Protein 3DQP (pdb70)

Solvent-accessible surface area: 11076 Å² total

B-factor: mean 15.52, std 9.54, range [4.7, 62.1]

CATH classification: 3.40.50.720

Foldseek 3Di:
DEEEDQCLPPLNVLLCVLCLPDPDQYEYEDCDQVSHDDGPRYDYDHDDLQDALCVLPRVADEAYEYPHDDVPPCLVSTLASSLLRCVNCVVNVYAHYEYEAAQCLQPVVPCDDDVSVVCVSSSVRRNNSVCCVLPVDPHQYAYEHEAAEDQDDAPQAAAKDPSDHDAAYSNNVSNLVVLVCLSLRGSHYMYHGDHHGSNVNSVVCVVDRDDDD

Nearest PDB structures (foldseek):
  3dqp-assembly1_A-2  TM=1.005E+00  e=1.284E-42  Lactococcus lactis subsp. lactis
  5guy-assembly2_B  TM=8.235E-01  e=1.460E-09  Escherichia coli CFT073
  5ffq-assembly1_B  TM=8.172E-01  e=9.639E-09  Escherichia coli O157:H7
  5guy-assembly1_A  TM=7.680E-01  e=1.230E-08  Escherichia coli CFT073
  8r2j-assembly2_B  TM=5.745E-01  e=1.812E-06  Streptomyces swartbergensis

Secondary structure (DSSP, 8-state):
-EEEESTTSHHHHHHHHHHTTSSPPEEEEESSGGGSPP-TTEEEEE--TTS-S---TTT---EEEE----TTSSIIIIIIIIHHH--HHHHTT--EEEEE--TTTT-GGG--SHHHHHTHHHHHHHHHHHHHHHHS---EEEEE---SEE-SPP-SEE--SSS----EEHHHHHHHHHHH--GGGTTEEE--B-SEEHHHHHHTTTTT-----

Sequence (213 aa):
KIFIVGSTGRVGKSLLKSLSTTDYQIYAGARKVEQVPQYNNVKAVHFDVDWTPEEAKQLHGDAIINVSGSGGKSLLKVDLYGAVKLQAAEKAEVKRFILLSTIFSLQPEKWIGAGFDALKDYYIAKHFADLYLTKETNLDYTIIQPGALTEEEATGLIDINDEVSASNTIGDVADTIKELVTDHSIGKVISHNGKTAIKEALESLLEHHHHHH

Structure (mmCIF, N/CA/C/O backbone):
data_3DQP
#
_entry.id   3DQP
#
_cell.length_a   50.567
_cell.length_b   34.790
_cell.length_c   66.379
_cell.angle_alpha   90.00
_cell.angle_beta   102.91
_cell.angle_gamma   90.00
#
_symmetry.space_group_name_H-M   'P 1 2 1'
#
loop_
_entity.id
_entity.type
_entity.pdbx_description
1 polymer 'Oxidoreductase ylbE'
2 water water
#
loop_
_atom_site.group_PDB
_atom_site.id
_atom_site.type_symbol
_atom_site.label_atom_id
_atom_site.label_alt_id
_atom_site.label_comp_id
_atom_site.label_asym_id
_atom_site.label_entity_id
_atom_site.label_seq_id
_atom_site.pdbx_PDB_ins_code
_atom_site.Cartn_x
_atom_site.Cartn_y
_atom_site.Cartn_z
_atom_site.occupancy
_atom_site.B_iso_or_equiv
_atom_site.auth_seq_id
_atom_site.auth_comp_id
_atom_site.auth_asym_id
_atom_site.auth_atom_id
_atom_site.pdbx_PDB_model_num
ATOM 9 N N . LYS A 1 2 ? 38.669 37.325 3.163 1.00 10.46 2 LYS A N 1
ATOM 10 C CA . LYS A 1 2 ? 39.550 36.184 3.430 1.00 9.04 2 LYS A CA 1
ATOM 11 C C . LYS A 1 2 ? 39.389 35.774 4.886 1.00 7.66 2 LYS A C 1
ATOM 12 O O . LYS A 1 2 ? 39.620 36.575 5.791 1.00 9.56 2 LYS A O 1
ATOM 18 N N . ILE A 1 3 ? 38.977 34.529 5.103 1.00 9.04 3 ILE A N 1
ATOM 19 C CA . ILE A 1 3 ? 38.679 34.038 6.448 1.00 7.87 3 ILE A CA 1
ATOM 20 C C . ILE A 1 3 ? 39.528 32.816 6.768 1.00 7.22 3 ILE A C 1
ATOM 21 O O . ILE A 1 3 ? 39.547 31.852 5.999 1.00 9.21 3 ILE A O 1
ATOM 26 N N . PHE A 1 4 ? 40.223 32.865 7.903 1.00 8.35 4 PHE A N 1
ATOM 27 C CA . PHE A 1 4 ? 41.029 31.744 8.362 1.00 6.20 4 PHE A CA 1
ATOM 28 C C . PHE A 1 4 ? 40.269 30.960 9.415 1.00 7.22 4 PHE A C 1
ATOM 29 O O . PHE A 1 4 ? 39.748 31.542 10.366 1.00 9.14 4 PHE A O 1
ATOM 37 N N . ILE A 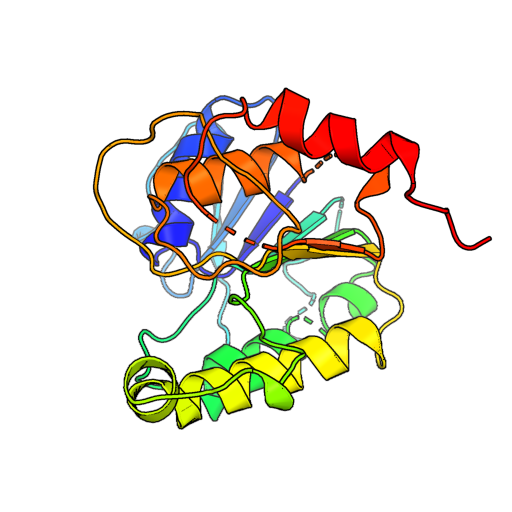1 5 ? 40.228 29.637 9.242 1.00 7.93 5 ILE A N 1
ATOM 38 C CA . ILE A 1 5 ? 39.498 28.745 10.133 1.00 8.77 5 ILE A CA 1
ATOM 39 C C . ILE A 1 5 ? 40.478 27.896 10.931 1.00 9.13 5 ILE A C 1
ATOM 40 O O . ILE A 1 5 ? 41.352 27.239 10.364 1.00 8.85 5 ILE A O 1
ATOM 45 N N . VAL A 1 6 ? 40.333 27.919 12.251 1.00 8.59 6 VAL A N 1
ATOM 46 C CA . VAL A 1 6 ? 41.067 27.004 13.112 1.00 8.76 6 VAL A CA 1
ATOM 47 C C . VAL A 1 6 ? 40.076 25.994 13.691 1.00 7.70 6 VAL A C 1
ATOM 48 O O . VAL A 1 6 ? 39.016 26.371 14.184 1.00 8.63 6 VAL A O 1
ATOM 52 N N . GLY A 1 7 ? 40.423 24.714 13.607 1.00 7.37 7 GLY A N 1
ATOM 53 C CA . GLY A 1 7 ? 39.505 23.646 13.981 1.00 8.48 7 GLY A CA 1
ATOM 54 C C . GLY A 1 7 ? 38.810 23.042 12.777 1.00 10.25 7 GLY A C 1
ATOM 55 O O . GLY A 1 7 ? 37.834 22.313 12.927 1.00 9.20 7 GLY A O 1
ATOM 56 N N . SER A 1 8 ? 39.348 23.329 11.589 1.00 8.45 8 SER A N 1
ATOM 57 C CA . SER A 1 8 ? 38.799 22.903 10.296 1.00 10.12 8 SER A CA 1
ATOM 58 C C . SER A 1 8 ? 38.392 21.442 10.177 1.00 10.54 8 SER A C 1
ATOM 59 O O . SER A 1 8 ? 37.413 21.128 9.497 1.00 11.59 8 SER A O 1
ATOM 62 N N . THR A 1 9 ? 39.156 20.546 10.797 1.00 10.80 9 THR A N 1
ATOM 63 C CA . THR A 1 9 ? 38.925 19.118 10.604 1.00 13.95 9 THR A CA 1
ATOM 64 C C . THR A 1 9 ? 38.094 18.480 11.713 1.00 11.27 9 THR A C 1
ATOM 65 O O . THR A 1 9 ? 37.795 17.285 11.656 1.00 14.87 9 THR A O 1
ATOM 69 N N . GLY A 1 10 ? 37.708 19.281 12.705 1.00 10.29 10 GLY A N 1
ATOM 70 C CA . GLY A 1 10 ? 36.765 18.829 13.729 1.00 11.05 10 GLY A CA 1
ATOM 71 C C . GLY A 1 10 ? 35.340 18.871 13.204 1.00 9.92 10 GLY A C 1
ATOM 72 O O . GLY A 1 10 ? 35.088 19.390 12.116 1.00 11.68 10 GLY A O 1
ATOM 73 N N . ARG A 1 11 ? 34.399 18.353 13.989 1.00 11.23 11 ARG A N 1
ATOM 74 C CA . ARG A 1 11 ? 33.008 18.228 13.532 1.00 11.35 11 ARG A CA 1
ATOM 75 C C . ARG A 1 11 ? 32.356 19.567 13.199 1.00 13.01 11 ARG A C 1
ATOM 76 O O . ARG A 1 11 ? 31.731 19.711 12.153 1.00 12.28 11 ARG A O 1
ATOM 84 N N . VAL A 1 12 ? 32.500 20.553 14.081 1.00 10.21 12 VAL A N 1
ATOM 85 C CA . VAL A 1 12 ? 31.951 21.875 13.816 1.00 9.22 12 VAL A CA 1
ATOM 86 C C . VAL A 1 12 ? 32.709 22.527 12.661 1.00 8.28 12 VAL A C 1
ATOM 87 O O . VAL A 1 12 ? 32.097 23.119 11.778 1.00 8.81 12 VAL A O 1
ATOM 91 N N . GLY A 1 13 ? 34.032 22.385 12.654 1.00 9.17 13 GLY A N 1
ATOM 92 C CA . GLY A 1 13 ? 34.853 22.908 11.563 1.00 7.97 13 GLY A CA 1
ATOM 93 C C . GLY A 1 13 ? 34.420 22.422 10.194 1.00 8.53 13 GLY A C 1
ATOM 94 O O . G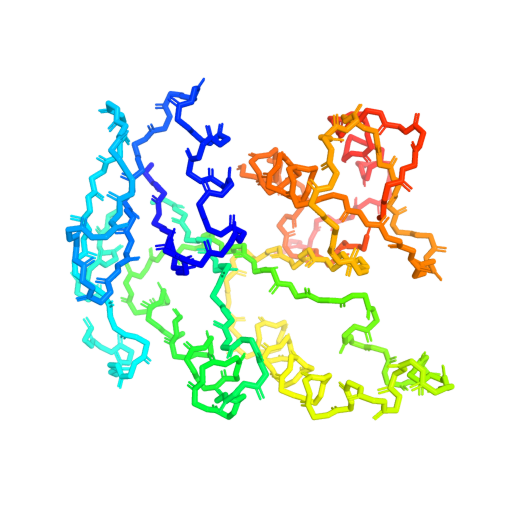LY A 1 13 ? 34.291 23.219 9.265 1.00 8.36 13 GLY A O 1
ATOM 95 N N . LYS A 1 14 ? 34.176 21.119 10.070 1.00 8.46 14 LYS A N 1
ATOM 96 C CA . LYS A 1 14 ? 33.723 20.568 8.794 1.00 8.96 14 LYS A CA 1
ATOM 97 C C . LYS A 1 14 ? 32.353 21.114 8.372 1.00 7.74 14 LYS A C 1
ATOM 98 O O . LYS A 1 14 ? 32.119 21.344 7.185 1.00 9.47 14 LYS A O 1
ATOM 104 N N . SER A 1 15 ? 31.456 21.313 9.338 1.00 8.46 15 SER A N 1
ATOM 105 C CA . SER A 1 15 ? 30.154 21.913 9.061 1.00 8.06 15 SER A CA 1
ATOM 106 C C . SER A 1 15 ? 30.311 23.365 8.633 1.00 7.06 15 SER A C 1
ATOM 107 O O . SER A 1 15 ? 29.620 23.826 7.726 1.00 8.10 15 SER A O 1
ATOM 110 N N . LEU A 1 16 ? 31.233 24.072 9.286 1.00 8.56 16 LEU A N 1
ATOM 111 C CA . LEU A 1 16 ? 31.484 25.466 8.960 1.00 7.44 16 LEU A CA 1
ATOM 112 C C . LEU A 1 16 ? 32.076 25.604 7.561 1.00 6.83 16 LEU A C 1
ATOM 113 O O . LEU A 1 16 ? 31.707 26.514 6.823 1.00 7.22 16 LEU A O 1
ATOM 118 N N . LEU A 1 17 ? 32.966 24.689 7.183 1.00 8.42 17 LEU A N 1
ATOM 119 C CA . LEU A 1 17 ? 33.515 24.706 5.826 1.00 8.52 17 LEU A CA 1
ATOM 120 C C . LEU A 1 17 ? 32.415 24.473 4.802 1.00 6.72 17 LEU A C 1
ATOM 121 O O . LEU A 1 17 ? 32.347 25.178 3.794 1.00 8.60 17 LEU A O 1
ATOM 126 N N . LYS A 1 18 ? 31.541 23.503 5.074 1.00 7.23 18 LYS A N 1
ATOM 127 C CA . LYS A 1 18 ? 30.378 23.281 4.219 1.00 7.93 18 LYS A CA 1
ATOM 128 C C . LYS A 1 18 ? 29.536 24.561 4.119 1.00 6.95 18 LYS A C 1
ATOM 129 O O . LYS A 1 18 ? 29.176 24.992 3.022 1.00 9.11 18 LYS A O 1
ATOM 135 N N . SER A 1 19 ? 29.245 25.180 5.263 1.00 7.00 19 SER A N 1
ATOM 136 C CA . SER A 1 19 ? 28.443 26.399 5.285 1.00 9.44 19 SER A CA 1
ATOM 137 C C . SER A 1 19 ? 29.079 27.531 4.475 1.00 7.20 19 SER A C 1
ATOM 138 O O . SER A 1 19 ? 28.400 28.225 3.705 1.00 8.43 19 SER A O 1
ATOM 141 N N . LEU A 1 20 ? 30.389 27.692 4.631 1.00 6.76 20 LEU A N 1
ATOM 142 C CA . LEU A 1 20 ? 31.103 28.784 3.974 1.00 7.43 20 LEU A CA 1
ATOM 143 C C . LEU A 1 20 ? 31.400 28.511 2.502 1.00 7.12 20 LEU A C 1
ATOM 144 O O . LEU A 1 20 ? 31.741 29.429 1.758 1.00 8.64 20 LEU A O 1
ATOM 149 N N . SER A 1 21 ? 31.262 27.253 2.084 1.00 6.67 21 SER A N 1
ATOM 150 C CA . SER A 1 21 ? 31.611 26.848 0.716 1.00 8.90 21 SER A CA 1
ATOM 151 C C . SER A 1 21 ? 30.731 27.518 -0.344 1.00 8.37 21 SER A C 1
ATOM 152 O O . SER A 1 21 ? 31.120 27.606 -1.508 1.00 9.28 21 SER A O 1
ATOM 155 N N . THR A 1 22 ? 29.560 27.996 0.074 1.00 7.80 22 THR A N 1
ATOM 156 C CA . THR A 1 22 ? 28.588 28.584 -0.845 1.00 7.71 22 THR A CA 1
ATOM 157 C C . THR A 1 22 ? 28.524 30.111 -0.721 1.00 9.07 22 THR A C 1
ATOM 158 O O . THR A 1 22 ? 27.539 30.740 -1.111 1.00 11.58 22 THR A O 1
ATOM 162 N N . THR A 1 23 ? 29.580 30.694 -0.163 1.00 10.00 23 THR A N 1
ATOM 163 C CA . THR A 1 23 ? 29.718 32.139 -0.043 1.00 10.50 23 THR A CA 1
ATOM 164 C C . THR A 1 23 ? 30.755 3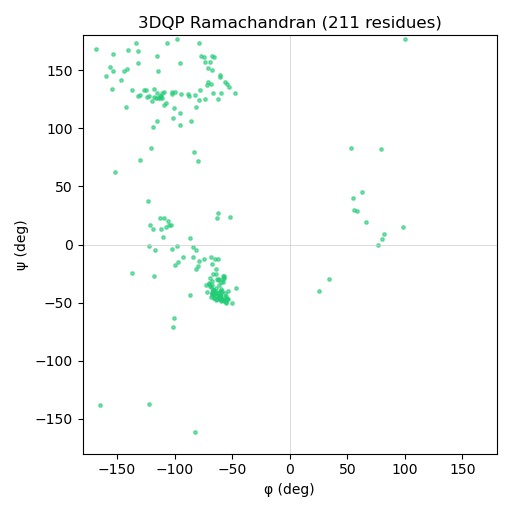2.659 -1.037 1.00 9.41 23 THR A C 1
ATOM 165 O O . THR A 1 23 ? 31.451 31.878 -1.693 1.00 11.89 23 THR A O 1
ATOM 169 N N . ASP A 1 24 ? 30.860 33.984 -1.118 1.00 9.30 24 ASP A N 1
ATOM 170 C CA . ASP A 1 24 ? 31.869 34.638 -1.949 1.00 11.64 24 ASP A CA 1
ATOM 171 C C . ASP A 1 24 ? 33.200 34.828 -1.226 1.00 10.78 24 ASP A C 1
ATOM 172 O O . ASP A 1 24 ? 34.113 35.439 -1.774 1.00 12.41 24 ASP A O 1
ATOM 177 N N . TYR A 1 25 ? 33.317 34.293 -0.015 1.00 7.84 25 TYR A N 1
ATOM 178 C CA . TYR A 1 25 ? 34.575 34.385 0.728 1.00 7.82 25 TYR A CA 1
ATOM 179 C C . TYR A 1 25 ? 35.645 33.469 0.178 1.00 7.72 25 TYR A C 1
ATOM 180 O O . TYR A 1 25 ? 35.352 32.468 -0.470 1.00 9.83 25 TYR A O 1
ATOM 189 N N . GLN A 1 26 ? 36.889 33.830 0.469 1.00 8.39 26 GLN A N 1
ATOM 190 C CA . GLN A 1 26 ? 38.024 32.956 0.244 1.00 9.92 26 GLN A CA 1
ATOM 191 C C . GLN A 1 26 ? 38.364 32.356 1.601 1.00 8.22 26 GLN A C 1
ATOM 192 O O . GLN A 1 26 ? 38.701 33.082 2.540 1.00 9.15 26 GLN A O 1
ATOM 198 N N . ILE A 1 27 ? 38.257 31.035 1.705 1.00 8.04 27 ILE A N 1
ATOM 199 C CA . ILE A 1 27 ? 38.439 30.346 2.983 1.00 8.97 27 ILE A CA 1
ATOM 200 C C . ILE A 1 27 ? 39.811 29.702 3.052 1.00 9.63 27 ILE A C 1
ATOM 201 O O . ILE A 1 27 ? 40.238 29.020 2.117 1.00 10.08 27 ILE A O 1
ATOM 206 N N . TYR A 1 28 ? 40.494 29.939 4.168 1.00 8.49 28 TYR A N 1
ATOM 207 C CA . TYR A 1 28 ? 41.794 29.352 4.433 1.00 7.58 28 TYR A CA 1
ATOM 208 C C . TYR A 1 28 ? 41.616 28.449 5.638 1.00 7.66 28 TYR A C 1
ATOM 209 O O . TYR A 1 28 ? 41.425 28.927 6.754 1.00 8.46 28 TYR A O 1
ATOM 218 N N . ALA A 1 29 ? 41.613 27.140 5.387 1.00 8.76 29 ALA A N 1
ATOM 219 C CA . ALA A 1 29 ? 41.286 26.139 6.400 1.00 8.13 29 ALA A CA 1
ATOM 220 C C . ALA A 1 29 ? 42.553 25.606 7.050 1.00 9.52 29 ALA A C 1
ATOM 221 O O . ALA A 1 29 ? 43.275 24.796 6.456 1.00 10.09 29 ALA A O 1
ATOM 223 N N . GLY A 1 30 ? 42.830 26.073 8.264 1.00 7.92 30 GLY A N 1
ATOM 224 C CA . GLY A 1 30 ? 44.002 25.609 9.007 1.00 6.99 30 GLY A CA 1
ATOM 225 C C . GLY A 1 30 ? 43.830 24.182 9.499 1.00 10.59 30 GLY A C 1
ATOM 226 O O . GLY A 1 30 ? 42.771 23.818 9.999 1.00 9.35 30 GLY A O 1
ATOM 227 N N . ALA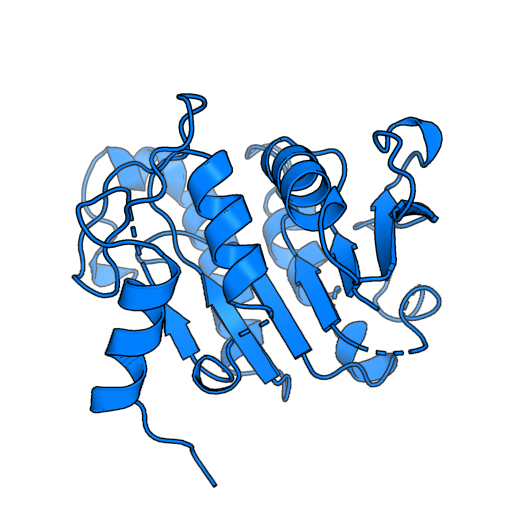 A 1 31 ? 44.876 23.374 9.367 1.00 8.23 31 ALA A N 1
ATOM 228 C CA . ALA A 1 31 ? 44.821 21.978 9.790 1.00 10.63 31 ALA A CA 1
ATOM 229 C C . ALA A 1 31 ? 46.219 21.444 9.998 1.00 9.76 31 ALA A C 1
ATOM 230 O O . ALA A 1 31 ? 47.145 21.818 9.278 1.00 9.90 31 ALA A O 1
ATOM 232 N N . ARG A 1 32 ? 46.363 20.568 10.989 1.00 10.45 32 ARG A N 1
ATOM 233 C CA . ARG A 1 32 ? 47.631 19.902 11.231 1.00 11.35 32 ARG A CA 1
ATOM 234 C C . ARG A 1 32 ? 48.004 19.042 10.023 1.00 15.59 32 ARG A C 1
ATOM 235 O O . ARG A 1 32 ? 49.158 19.030 9.599 1.00 13.43 32 ARG A O 1
ATOM 243 N N . LYS A 1 33 ? 47.009 18.354 9.465 1.00 12.55 33 LYS A N 1
ATOM 244 C CA . LYS A 1 33 ? 47.190 17.531 8.272 1.00 14.03 33 LYS A CA 1
ATOM 245 C C . LYS A 1 33 ? 46.306 18.074 7.161 1.00 10.65 33 LYS A C 1
ATOM 246 O O . LYS A 1 33 ? 45.096 17.827 7.151 1.00 12.80 33 LYS A O 1
ATOM 252 N N . VAL A 1 34 ? 46.909 18.815 6.233 1.00 11.52 34 VAL A N 1
ATOM 253 C CA . VAL A 1 34 ? 46.148 19.531 5.196 1.00 11.45 34 VAL A CA 1
ATOM 254 C C . VAL A 1 34 ? 45.272 18.618 4.338 1.00 13.13 34 VAL A C 1
ATOM 255 O O . VAL A 1 34 ? 44.216 19.040 3.856 1.00 12.36 34 VAL A O 1
ATOM 259 N N . GLU A 1 35 ? 45.705 17.370 4.161 1.00 14.48 35 GLU A N 1
ATOM 260 C CA . GLU A 1 35 ? 44.974 16.401 3.339 1.00 14.83 35 GLU A CA 1
ATOM 261 C C . GLU A 1 35 ? 43.630 15.998 3.962 1.00 14.94 35 GLU A C 1
ATOM 262 O O . GLU A 1 35 ? 42.758 15.467 3.276 1.00 15.71 35 GLU A O 1
ATOM 268 N N . GLN A 1 36 ? 43.469 16.278 5.253 1.00 12.05 36 GLN A N 1
ATOM 269 C CA . GLN A 1 36 ? 42.238 15.958 5.982 1.00 13.90 36 GLN A CA 1
ATOM 270 C C . GLN A 1 36 ? 41.151 17.020 5.816 1.00 14.24 36 GLN A C 1
ATOM 271 O O . GLN A 1 36 ? 40.004 16.804 6.216 1.00 15.32 36 GLN A O 1
ATOM 277 N N . VAL A 1 37 ? 41.515 18.165 5.241 1.00 11.64 37 VAL A N 1
ATOM 278 C CA . VAL A 1 37 ? 40.551 19.239 5.003 1.00 12.05 37 VAL A CA 1
ATOM 279 C C . VAL A 1 37 ? 39.637 18.852 3.838 1.00 12.49 37 VAL A C 1
ATOM 280 O O . VAL A 1 37 ? 40.122 18.532 2.747 1.00 13.56 37 VAL A O 1
ATOM 284 N N . PRO A 1 38 ? 38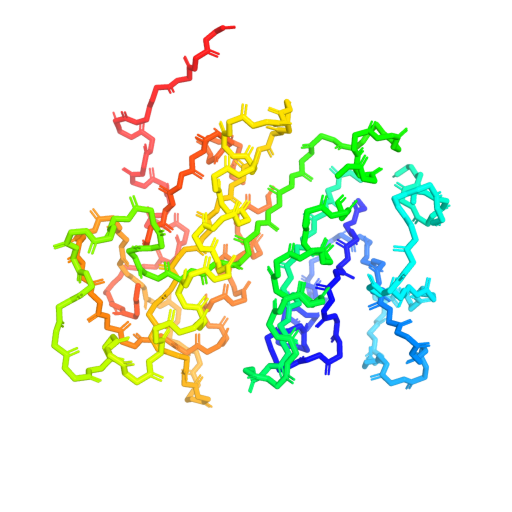.306 18.870 4.063 1.00 11.58 38 PRO A N 1
ATOM 285 C CA . PRO A 1 38 ? 37.392 18.555 2.967 1.00 14.75 38 PRO A CA 1
ATOM 286 C C . PRO A 1 38 ? 37.562 19.543 1.820 1.00 11.42 38 PRO A C 1
ATOM 287 O O . PRO A 1 38 ? 37.868 20.719 2.040 1.00 12.43 38 PRO A O 1
ATOM 291 N N . GLN A 1 39 ? 37.385 19.050 0.604 1.00 11.88 39 GLN A N 1
ATOM 292 C CA . GLN A 1 39 ? 37.666 19.844 -0.576 1.00 12.13 39 GLN A CA 1
ATOM 293 C C . GLN A 1 39 ? 36.452 20.647 -1.003 1.00 9.44 39 GLN A C 1
ATOM 294 O O . GLN A 1 39 ? 35.353 20.104 -1.126 1.00 12.91 39 GLN A O 1
ATOM 300 N N . TYR A 1 40 ? 36.672 21.944 -1.206 1.00 9.93 40 TYR A N 1
ATOM 301 C CA . TYR A 1 40 ? 35.667 22.860 -1.748 1.00 9.42 40 TYR A CA 1
ATOM 302 C C . TYR A 1 40 ? 36.354 23.866 -2.646 1.00 11.31 40 TYR A C 1
ATOM 303 O O . TYR A 1 40 ? 37.508 24.227 -2.418 1.00 11.13 40 TYR A O 1
ATOM 312 N N . ASN A 1 41 ? 35.635 24.328 -3.662 1.00 9.66 41 ASN A N 1
ATOM 313 C CA . ASN A 1 41 ? 36.214 25.239 -4.642 1.00 10.73 41 ASN A CA 1
ATOM 314 C C . ASN A 1 41 ? 36.773 26.535 -4.041 1.00 12.28 41 ASN A C 1
ATOM 315 O O . ASN A 1 41 ? 37.758 27.070 -4.544 1.00 12.13 41 ASN A O 1
ATOM 320 N N . ASN A 1 42 ? 36.167 27.025 -2.959 1.00 10.20 42 ASN A N 1
ATOM 321 C CA . ASN A 1 42 ? 36.627 28.264 -2.320 1.00 7.81 42 ASN A CA 1
ATOM 322 C C . ASN A 1 42 ? 37.431 28.049 -1.028 1.00 10.36 42 ASN A C 1
ATOM 323 O O . ASN A 1 42 ? 37.614 28.981 -0.250 1.00 10.27 42 ASN A O 1
ATOM 328 N N . VAL A 1 43 ? 37.913 26.822 -0.814 1.00 7.25 43 VAL A N 1
ATOM 329 C CA . VAL A 1 43 ? 38.679 26.479 0.399 1.00 9.04 43 VAL A CA 1
ATOM 330 C C . VAL A 1 43 ? 40.108 26.092 0.044 1.00 9.27 43 VAL A C 1
ATOM 331 O O . VAL A 1 43 ? 40.329 25.224 -0.797 1.00 11.61 43 VAL A O 1
ATOM 335 N N . LYS A 1 44 ? 41.068 26.753 0.685 1.00 8.70 44 LYS A N 1
ATOM 336 C CA . LYS A 1 44 ? 42.475 26.373 0.580 1.00 10.09 44 LYS A CA 1
ATOM 337 C C . LYS A 1 44 ? 42.951 25.845 1.929 1.00 8.73 44 LYS A C 1
ATOM 338 O O . LYS A 1 44 ? 42.791 26.521 2.939 1.00 9.94 44 LYS A O 1
ATOM 344 N N . ALA A 1 45 ? 43.512 24.639 1.949 1.00 9.08 45 ALA A N 1
ATOM 345 C CA . ALA A 1 45 ? 44.042 24.051 3.179 1.00 11.03 45 ALA A CA 1
ATOM 346 C C . ALA A 1 45 ? 45.399 24.668 3.505 1.00 10.33 45 ALA A C 1
ATOM 347 O O . ALA A 1 45 ? 46.254 24.793 2.622 1.00 11.18 45 ALA A O 1
ATOM 349 N N . VAL A 1 46 ? 45.581 25.061 4.764 1.00 9.90 46 VAL A N 1
ATOM 350 C CA . VAL A 1 46 ? 46.814 25.689 5.240 1.00 9.27 46 VAL A CA 1
ATOM 351 C C . VAL A 1 46 ? 47.313 24.914 6.458 1.00 8.38 46 VAL A C 1
ATOM 352 O O . VAL A 1 46 ? 46.545 24.617 7.366 1.00 8.56 46 VAL A O 1
ATOM 356 N N . HIS A 1 47 ? 48.602 24.591 6.473 1.00 8.81 47 HIS A N 1
ATOM 357 C CA . HIS A 1 47 ? 49.199 23.921 7.612 1.00 9.50 47 HIS A CA 1
ATOM 358 C C . HIS A 1 47 ? 49.101 24.827 8.837 1.00 8.43 47 HIS A C 1
ATOM 359 O O . HIS A 1 47 ? 49.506 25.990 8.801 1.00 10.53 47 HIS A O 1
ATOM 366 N N . PHE A 1 48 ? 48.518 24.296 9.908 1.00 9.46 48 PHE A N 1
ATOM 367 C CA . PHE A 1 48 ? 48.330 25.053 11.141 1.00 10.92 48 PHE A CA 1
ATOM 368 C C . PHE A 1 48 ? 48.252 24.076 12.306 1.00 10.38 48 PHE A C 1
ATOM 369 O O . PHE A 1 48 ? 47.553 23.065 12.240 1.00 11.95 48 PHE A O 1
ATOM 377 N N . ASP A 1 49 ? 48.982 24.381 13.371 1.00 12.92 49 ASP A N 1
ATOM 378 C CA . ASP A 1 49 ? 49.046 23.498 14.527 1.00 18.02 49 ASP A CA 1
ATOM 379 C C . ASP A 1 49 ? 48.816 24.311 15.791 1.00 18.30 49 ASP A C 1
ATOM 380 O O . ASP A 1 49 ? 49.481 25.327 16.023 1.00 14.07 49 ASP A O 1
ATOM 385 N N . VAL A 1 50 ? 47.865 23.842 16.596 1.00 17.34 50 VAL A N 1
ATOM 386 C CA . VAL A 1 50 ? 47.476 24.494 17.849 1.00 17.72 50 VAL A CA 1
ATOM 387 C C . VAL A 1 50 ? 48.632 24.507 18.862 1.00 15.94 50 VAL A C 1
ATOM 388 O O . VAL A 1 50 ? 48.702 25.387 19.730 1.00 17.24 50 VAL A O 1
ATOM 392 N N . ASP A 1 51 ? 49.542 23.544 18.727 1.00 17.43 51 ASP A N 1
ATOM 393 C CA . ASP A 1 51 ? 50.729 23.462 19.584 1.00 18.37 51 ASP A CA 1
ATOM 394 C C . ASP A 1 51 ? 51.805 24.499 19.274 1.00 13.85 51 ASP A C 1
ATOM 395 O O . ASP A 1 51 ? 52.744 24.673 20.057 1.00 14.91 51 ASP A O 1
ATOM 400 N N . TRP A 1 52 ? 51.680 25.186 18.138 1.00 12.33 52 TRP A N 1
ATOM 401 C CA . TRP A 1 52 ? 52.632 26.233 17.770 1.00 11.68 52 TRP A CA 1
ATOM 402 C C . TRP A 1 52 ? 52.581 27.436 18.711 1.00 9.95 52 TRP A C 1
ATOM 403 O O . TRP A 1 52 ? 51.600 27.643 19.425 1.00 10.51 52 TRP A O 1
ATOM 414 N N . THR A 1 53 ? 53.646 28.231 18.693 1.00 10.89 53 THR A N 1
ATOM 415 C CA . THR A 1 53 ? 53.696 29.504 19.409 1.00 10.94 53 THR A CA 1
ATOM 416 C C . THR A 1 53 ? 52.844 30.550 18.671 1.00 13.36 53 THR A C 1
ATOM 417 O O . THR A 1 53 ? 52.534 30.365 17.486 1.00 11.81 53 THR A O 1
ATOM 421 N N . PRO A 1 54 ? 52.449 31.644 19.358 1.00 12.66 54 PRO A N 1
ATOM 422 C CA . PRO A 1 54 ? 51.750 32.731 18.665 1.00 13.22 54 PRO A CA 1
ATOM 423 C C . PRO A 1 54 ? 52.506 33.254 17.435 1.00 14.00 54 PRO A C 1
ATOM 424 O O . PRO A 1 54 ? 51.890 33.509 16.404 1.00 13.15 54 PRO A O 1
ATOM 428 N N . GLU A 1 55 ? 53.829 33.379 17.529 1.00 11.64 55 GLU A N 1
ATOM 429 C CA . GLU A 1 55 ? 54.630 33.868 16.398 1.00 14.08 55 GLU A CA 1
ATOM 430 C C . GLU A 1 55 ? 54.641 32.902 15.210 1.00 12.56 55 GLU A C 1
ATOM 431 O O . GLU A 1 55 ? 54.543 33.333 14.051 1.00 13.25 55 GLU A O 1
ATOM 437 N N . GLU A 1 56 ? 54.720 31.601 15.498 1.00 10.47 56 GLU A N 1
ATOM 438 C CA . GLU A 1 56 ? 54.621 30.578 14.454 1.00 11.75 56 GLU A CA 1
ATOM 439 C C . GLU A 1 56 ? 53.250 30.630 13.780 1.00 11.37 56 GLU A C 1
ATOM 440 O O . GLU A 1 56 ? 53.150 30.581 12.555 1.00 12.31 56 GLU A O 1
ATOM 454 N N . ALA A 1 58 ? 51.177 33.217 13.682 1.00 10.56 58 ALA A N 1
ATOM 455 C CA . ALA A 1 58 ? 51.016 34.500 12.999 1.00 12.27 58 ALA A CA 1
ATOM 456 C C . ALA A 1 58 ? 51.507 34.483 11.550 1.00 12.33 58 ALA A C 1
ATOM 457 O O . ALA A 1 58 ? 50.969 35.207 10.714 1.00 12.96 58 ALA A O 1
ATOM 459 N N . LYS A 1 59 ? 52.511 33.648 11.268 1.00 12.69 59 LYS A N 1
ATOM 460 C CA . LYS A 1 59 ? 53.053 33.489 9.909 1.00 16.64 59 LYS A CA 1
ATOM 461 C C . LYS A 1 59 ? 51.987 33.067 8.899 1.00 13.79 59 LYS A C 1
ATOM 462 O O . LYS A 1 59 ? 52.096 33.378 7.714 1.00 16.94 59 LYS A O 1
ATOM 468 N N . GLN A 1 60 ? 50.963 32.359 9.371 1.00 10.68 60 GLN A N 1
ATOM 469 C CA . GLN A 1 60 ? 49.908 31.832 8.497 1.00 12.46 60 GLN A CA 1
ATOM 470 C C . GLN A 1 60 ? 48.718 32.772 8.372 1.00 12.89 60 GLN A C 1
ATOM 471 O O . GLN A 1 60 ? 47.839 32.556 7.537 1.00 14.27 60 GLN A O 1
ATOM 477 N N . LEU A 1 61 ? 48.689 33.808 9.210 1.00 11.40 61 LEU A N 1
ATOM 478 C CA . LEU A 1 61 ? 47.517 34.672 9.346 1.00 11.71 61 LEU A CA 1
ATOM 479 C C . LEU A 1 61 ? 47.642 36.016 8.630 1.00 12.83 61 LEU A C 1
ATOM 480 O O . LEU A 1 61 ? 46.687 36.807 8.612 1.00 11.46 61 LEU A O 1
ATOM 485 N N . HIS A 1 62 ? 48.808 36.275 8.042 1.00 13.59 62 HIS A N 1
ATOM 486 C CA . HIS A 1 62 ? 49.045 37.544 7.365 1.00 11.37 62 HIS A CA 1
ATOM 487 C C . HIS A 1 62 ? 48.040 37.752 6.238 1.00 12.96 62 HIS A C 1
ATOM 488 O O . HIS A 1 62 ? 47.810 36.856 5.426 1.00 15.81 62 HIS A O 1
ATOM 495 N N . GLY A 1 63 ? 47.426 38.931 6.217 1.00 12.74 63 GLY A N 1
ATOM 496 C CA . GLY A 1 63 ? 46.503 39.304 5.147 1.00 11.98 63 GLY A CA 1
ATOM 497 C C . GLY A 1 63 ? 45.102 38.724 5.262 1.00 14.00 63 GLY A C 1
ATOM 498 O O . GLY A 1 63 ? 44.292 38.885 4.357 1.00 12.96 63 GLY A O 1
ATOM 507 N N . ASP A 1 65 ? 41.273 38.626 6.693 1.00 9.58 65 ASP A N 1
ATOM 508 C CA . ASP A 1 65 ? 40.291 39.629 7.109 1.00 12.40 65 ASP A CA 1
ATOM 509 C C . ASP A 1 65 ? 39.563 39.246 8.386 1.00 11.90 65 ASP A C 1
ATOM 510 O O . ASP A 1 65 ? 39.054 40.114 9.095 1.00 12.02 65 ASP A O 1
ATOM 515 N N . ALA A 1 66 ? 39.503 37.949 8.668 1.00 9.84 66 ALA A N 1
ATOM 516 C CA . ALA A 1 66 ? 38.850 37.461 9.876 1.00 9.07 66 ALA A CA 1
ATOM 517 C C . ALA A 1 66 ? 39.406 36.102 10.242 1.00 8.01 66 ALA A C 1
ATOM 518 O O . ALA A 1 66 ? 39.880 35.365 9.376 1.00 9.32 66 ALA A O 1
ATOM 520 N N . ILE A 1 67 ? 39.351 35.788 11.533 1.00 8.44 67 ILE A N 1
ATOM 521 C CA . ILE A 1 67 ? 39.767 34.488 12.040 1.00 6.50 67 ILE A CA 1
ATOM 522 C C . ILE A 1 67 ? 38.603 33.915 12.821 1.00 8.36 67 ILE A C 1
ATOM 523 O O . ILE A 1 67 ? 37.996 34.615 13.631 1.00 8.68 67 ILE A O 1
ATOM 528 N N . ILE A 1 68 ? 38.288 32.650 12.560 1.00 7.43 68 ILE A N 1
ATOM 529 C CA . ILE A 1 68 ? 37.235 31.949 13.291 1.00 8.02 68 ILE A CA 1
ATOM 530 C C . ILE A 1 68 ? 37.840 30.747 14.003 1.00 7.24 68 ILE A C 1
ATOM 531 O O . ILE A 1 68 ? 38.446 29.876 13.361 1.00 8.42 68 ILE A O 1
ATOM 536 N N . ASN A 1 69 ? 37.662 30.701 15.321 1.00 7.04 69 ASN A N 1
ATOM 537 C CA . ASN A 1 69 ? 38.104 29.568 16.106 1.00 8.59 69 ASN A CA 1
ATOM 538 C C . ASN A 1 69 ? 36.940 28.648 16.444 1.00 9.17 69 ASN A C 1
ATOM 539 O O . ASN A 1 69 ? 36.052 29.006 17.224 1.00 7.60 69 ASN A O 1
ATOM 544 N N . VAL A 1 70 ? 36.942 27.480 15.809 1.00 7.41 70 VAL A N 1
ATOM 545 C CA . VAL A 1 70 ? 36.021 26.390 16.134 1.00 7.15 70 VAL A CA 1
ATOM 546 C C . VAL A 1 70 ? 36.823 25.137 16.486 1.00 8.01 70 VAL A C 1
ATOM 547 O O . VAL A 1 70 ? 36.449 24.021 16.142 1.00 12.21 70 VAL A O 1
ATOM 551 N N . SER A 1 71 ? 37.938 25.345 17.174 1.00 8.82 71 SER A N 1
ATOM 552 C CA . SER A 1 71 ? 38.805 24.251 17.592 1.00 10.65 71 SER A CA 1
ATOM 553 C C . SER A 1 71 ? 38.493 23.791 19.014 1.00 9.10 71 SER A C 1
ATOM 554 O O . SER A 1 71 ? 38.419 24.606 19.942 1.00 10.88 71 SER A O 1
ATOM 557 N N . GLY A 1 72 ? 38.321 22.480 19.160 1.00 8.66 72 GLY A N 1
ATOM 558 C CA . GLY A 1 72 ? 38.147 21.827 20.453 1.00 8.47 72 GLY A CA 1
ATOM 559 C C . GLY A 1 72 ? 38.896 20.506 20.468 1.00 9.47 72 GLY A C 1
ATOM 560 O O . GLY A 1 72 ? 39.353 20.036 19.426 1.00 12.24 72 GLY A O 1
ATOM 561 N N . SER A 1 73 ? 39.041 19.919 21.650 1.00 10.41 73 SER A N 1
ATOM 562 C CA . SER A 1 73 ? 39.774 18.665 21.791 1.00 9.81 73 SER A CA 1
ATOM 563 C C . SER A 1 73 ? 38.857 17.495 22.158 1.00 10.94 73 SER A C 1
ATOM 564 O O . SER A 1 73 ? 39.330 16.425 22.553 1.00 11.11 73 SER A O 1
ATOM 567 N N . GLY A 1 74 ? 37.546 17.694 22.030 1.00 10.41 74 GLY A N 1
ATOM 568 C CA . GLY A 1 74 ? 36.578 16.689 22.464 1.00 9.24 74 GLY A CA 1
ATOM 569 C C . GLY A 1 74 ? 36.750 16.308 23.925 1.00 11.85 74 GLY A C 1
ATOM 570 O O . GLY A 1 74 ? 36.460 15.177 24.309 1.00 12.20 74 GLY A O 1
ATOM 571 N N . GLY A 1 75 ? 37.238 17.252 24.730 1.00 9.86 75 GLY A N 1
ATOM 572 C CA . GLY A 1 75 ? 37.460 17.043 26.161 1.00 11.63 75 GLY A CA 1
ATOM 573 C C . GLY A 1 75 ? 38.732 16.306 26.540 1.00 10.94 75 GLY A C 1
ATOM 574 O O . GLY A 1 75 ? 38.958 16.039 27.723 1.00 13.10 75 GLY A O 1
ATOM 575 N N . LYS A 1 76 ? 39.570 16.000 25.547 1.00 10.86 76 LYS A N 1
ATOM 576 C CA . LYS A 1 76 ? 40.738 15.129 25.739 1.00 11.32 76 LYS A CA 1
ATOM 577 C C . LYS A 1 76 ? 42.048 15.889 25.957 1.00 11.60 76 LYS A C 1
ATOM 578 O O . LYS A 1 76 ? 43.051 15.298 26.378 1.00 13.83 76 LYS A O 1
ATOM 584 N N . SER A 1 77 ? 42.058 17.182 25.649 1.00 10.18 77 SER A N 1
ATOM 585 C CA . SER A 1 77 ? 43.266 17.993 25.818 1.00 8.96 77 SER A CA 1
ATOM 586 C C . SER A 1 77 ? 42.880 19.449 26.088 1.00 8.18 77 SER A C 1
ATOM 587 O O . SER A 1 77 ? 43.213 20.352 25.328 1.00 8.76 77 SER A O 1
ATOM 590 N N . LEU A 1 78 ? 42.180 19.655 27.199 1.00 7.65 78 LEU A N 1
ATOM 591 C CA . LEU A 1 78 ? 41.543 20.939 27.491 1.00 8.06 78 LEU A CA 1
ATOM 592 C C . LEU A 1 78 ? 42.512 22.084 27.758 1.00 7.99 78 LEU A C 1
ATOM 593 O O . LEU A 1 78 ? 42.296 23.205 27.287 1.00 8.07 78 LEU A O 1
ATOM 598 N N . LEU A 1 79 ? 43.573 21.813 28.515 1.00 8.20 79 LEU A N 1
ATOM 599 C CA . LEU A 1 79 ? 44.549 22.849 28.812 1.00 7.36 79 LEU A CA 1
ATOM 600 C C . LEU A 1 79 ? 45.336 23.269 27.570 1.00 7.54 79 LEU A C 1
ATOM 601 O O . LEU A 1 79 ? 45.520 24.459 27.323 1.00 7.91 79 LEU A O 1
ATOM 606 N N . LYS A 1 80 ? 45.785 22.289 26.790 1.00 8.37 80 LYS A N 1
ATOM 607 C CA . LYS A 1 80 ? 46.597 22.564 25.602 1.00 9.11 80 LYS A CA 1
ATOM 608 C C . LYS A 1 80 ? 45.804 23.178 24.445 1.00 7.81 80 LYS A C 1
ATOM 609 O O . LYS A 1 80 ? 46.290 24.095 23.779 1.00 9.30 80 LYS A O 1
ATOM 615 N N . VAL A 1 81 ? 44.589 22.683 24.207 1.00 9.03 81 VAL A N 1
ATOM 616 C CA . VAL A 1 81 ? 43.838 23.077 23.010 1.00 7.95 81 VAL A CA 1
ATOM 617 C C . VAL A 1 81 ? 42.783 24.143 23.320 1.00 8.87 81 VAL A C 1
ATOM 618 O O . VAL A 1 81 ? 42.873 25.274 22.835 1.00 8.51 81 VAL A O 1
ATOM 622 N N . ASP A 1 82 ? 41.810 23.794 24.159 1.00 9.12 82 ASP A N 1
ATOM 623 C CA . ASP A 1 82 ? 40.651 24.660 24.399 1.00 8.66 82 ASP A CA 1
ATOM 624 C C . ASP A 1 82 ? 40.979 25.944 25.157 1.00 9.32 82 ASP A C 1
ATOM 625 O O . ASP A 1 82 ? 40.303 26.965 24.988 1.00 10.02 82 ASP A O 1
ATOM 630 N N . LEU A 1 83 ? 42.016 25.887 25.990 1.00 8.24 83 LEU A N 1
ATOM 631 C CA . LEU A 1 83 ? 42.469 27.075 26.697 1.00 8.95 83 LEU A CA 1
ATOM 632 C C . LEU A 1 83 ? 43.708 27.700 26.047 1.00 8.15 83 LEU A C 1
ATOM 633 O O . LEU A 1 83 ? 43.616 28.763 25.436 1.00 7.81 83 LEU A O 1
ATOM 638 N N . TYR A 1 84 ? 44.854 27.034 26.163 1.00 8.69 84 TYR A N 1
ATOM 639 C CA . TYR A 1 84 ? 46.114 27.627 25.728 1.00 7.80 84 TYR A CA 1
ATOM 640 C C . TYR A 1 84 ? 46.156 27.847 24.216 1.00 8.41 84 TYR A C 1
ATOM 641 O O . TYR A 1 84 ? 46.526 28.923 23.756 1.00 8.19 84 TYR A O 1
ATOM 650 N N . GLY A 1 85 ? 45.744 26.843 23.450 1.00 8.90 85 GLY A N 1
ATOM 651 C CA . GLY A 1 85 ? 45.693 26.983 21.990 1.00 8.63 85 GLY A CA 1
ATOM 652 C C . GLY A 1 85 ? 44.836 28.161 21.555 1.00 8.50 85 GLY A C 1
ATOM 653 O O . GLY A 1 85 ? 45.232 28.948 20.690 1.00 8.48 85 GLY A O 1
ATOM 654 N N . ALA A 1 86 ? 43.664 28.292 22.170 1.00 7.68 86 ALA A N 1
ATOM 655 C CA . ALA A 1 86 ? 42.740 29.379 21.864 1.00 8.90 86 ALA A CA 1
ATOM 656 C C . ALA A 1 86 ? 43.360 30.739 22.178 1.00 8.15 86 ALA A C 1
ATOM 657 O O . ALA A 1 86 ? 43.277 31.671 21.380 1.00 8.25 86 ALA A O 1
ATOM 659 N N . VAL A 1 87 ? 43.987 30.845 23.343 1.00 8.31 87 VAL A N 1
ATOM 660 C CA . VAL A 1 87 ? 44.635 32.086 23.740 1.00 7.64 87 VAL A CA 1
ATOM 661 C C . VAL A 1 87 ? 45.832 32.427 22.839 1.00 7.93 87 VAL A C 1
ATOM 662 O O . VAL A 1 87 ? 45.994 33.578 22.434 1.00 8.00 87 VAL A O 1
ATOM 666 N N . LYS A 1 88 ? 46.650 31.431 22.508 1.00 6.31 88 LYS A N 1
ATOM 667 C CA . LYS A 1 88 ? 47.783 31.670 21.616 1.00 8.25 88 LYS A CA 1
ATOM 668 C C . LYS A 1 88 ? 47.296 32.184 20.261 1.00 8.12 88 LYS A C 1
ATOM 669 O O . LYS A 1 88 ? 47.930 33.052 19.661 1.00 8.71 88 LYS A O 1
ATOM 675 N N . LEU A 1 89 ? 46.174 31.653 19.780 1.00 8.24 89 LEU A N 1
ATOM 676 C CA . LEU A 1 89 ? 45.594 32.125 18.524 1.00 8.98 89 LEU A CA 1
ATOM 677 C C . LEU A 1 89 ? 45.187 33.597 18.582 1.00 7.57 89 LEU A C 1
ATOM 678 O O . LEU A 1 89 ? 45.378 34.335 17.614 1.00 9.35 89 LEU A O 1
ATOM 691 N N . GLN A 1 91 ? 46.618 35.829 20.546 1.00 8.59 91 GLN A N 1
ATOM 692 C CA . GLN A 1 91 ? 47.906 36.523 20.555 1.00 8.63 91 GLN A CA 1
ATOM 693 C C . GLN A 1 91 ? 48.473 36.589 19.133 1.00 8.20 91 GLN A C 1
ATOM 694 O O . GLN A 1 91 ? 49.016 37.615 18.717 1.00 11.29 91 GLN A O 1
ATOM 700 N N . ALA A 1 92 ? 48.307 35.499 18.384 1.00 8.35 92 ALA A N 1
ATOM 701 C CA . ALA A 1 92 ? 48.755 35.414 16.992 1.00 8.93 92 ALA A CA 1
ATOM 702 C C . ALA A 1 92 ? 48.012 36.393 16.093 1.00 12.37 92 ALA A C 1
ATOM 703 O O . ALA A 1 92 ? 48.617 37.029 15.231 1.00 11.45 92 ALA A O 1
ATOM 705 N N . ALA A 1 93 ? 46.703 36.515 16.303 1.00 10.23 93 ALA A N 1
ATOM 706 C CA . ALA A 1 93 ? 45.873 37.423 15.518 1.00 9.67 93 ALA A CA 1
ATOM 707 C C . ALA A 1 93 ? 46.347 38.855 15.679 1.00 10.46 93 ALA A C 1
ATOM 708 O O . ALA A 1 93 ? 46.428 39.606 14.705 1.00 11.35 93 ALA A O 1
ATOM 710 N N . GLU A 1 94 ? 46.657 39.228 16.918 1.00 10.58 94 GLU A N 1
ATOM 711 C CA . GLU A 1 94 ? 47.130 40.573 17.208 1.00 9.97 94 GLU A CA 1
ATOM 712 C C . GLU A 1 94 ? 48.505 40.811 16.578 1.00 13.48 94 GLU A C 1
ATOM 713 O O . GLU A 1 94 ? 48.733 41.857 15.968 1.00 13.85 94 GLU A O 1
ATOM 719 N N . LYS A 1 95 ? 49.395 39.825 16.681 1.00 11.10 95 LYS A N 1
ATOM 720 C CA . LYS A 1 95 ? 50.714 39.915 16.043 1.00 11.38 95 LYS A CA 1
ATOM 721 C C . LYS A 1 95 ? 50.599 40.058 14.528 1.00 14.45 95 LYS A C 1
ATOM 722 O O . LYS A 1 95 ? 51.349 40.819 13.908 1.00 16.29 95 LYS A O 1
ATOM 728 N N . ALA A 1 96 ? 49.655 39.326 13.939 1.00 10.79 96 ALA A N 1
ATOM 729 C CA . ALA A 1 96 ? 49.449 39.354 12.496 1.00 11.87 96 ALA A CA 1
ATOM 730 C C . ALA A 1 96 ? 48.608 40.552 12.060 1.00 12.80 96 ALA A C 1
ATOM 731 O O . ALA A 1 96 ? 48.419 40.776 10.864 1.00 15.50 96 ALA A O 1
ATOM 733 N N . GLU A 1 97 ? 48.110 41.315 13.031 1.00 12.30 97 GLU A N 1
ATOM 734 C CA . GLU A 1 97 ? 47.282 42.500 12.778 1.00 13.50 97 GLU A CA 1
ATOM 735 C C . GLU A 1 97 ? 45.969 42.165 12.065 1.00 14.44 97 GLU A C 1
ATOM 736 O O . GLU A 1 97 ? 45.567 42.839 11.118 1.00 16.15 97 GLU A O 1
ATOM 742 N N . VAL A 1 98 ? 45.313 41.112 12.544 1.00 11.58 98 VAL A N 1
ATOM 743 C CA . VAL A 1 98 ? 43.976 40.733 12.089 1.00 10.73 98 VAL A CA 1
ATOM 744 C C . VAL A 1 98 ? 43.017 41.047 13.228 1.00 10.95 98 VAL A C 1
ATOM 745 O O . VAL A 1 98 ? 43.167 40.525 14.334 1.00 13.33 98 VAL A O 1
ATOM 749 N N . LYS A 1 99 ? 42.052 41.922 12.965 1.00 11.64 99 LYS A N 1
ATOM 750 C CA . LYS A 1 99 ? 41.157 42.410 14.017 1.00 11.59 99 LYS A CA 1
ATOM 751 C C . LYS A 1 99 ? 39.926 41.551 14.293 1.00 9.21 99 LYS A C 1
ATOM 752 O O . LYS A 1 99 ? 39.571 41.335 15.455 1.00 10.68 99 LYS A O 1
ATOM 758 N N . ARG A 1 100 ? 39.268 41.074 13.236 1.00 8.93 100 ARG A N 1
ATOM 759 C CA . ARG A 1 100 ? 38.004 40.362 13.400 1.00 8.54 100 ARG A CA 1
ATOM 760 C C . ARG A 1 100 ? 38.229 38.921 13.847 1.00 9.33 100 ARG A C 1
ATOM 761 O O . ARG A 1 100 ? 38.922 38.162 13.180 1.00 8.15 100 ARG A O 1
ATOM 769 N N . PHE A 1 101 ? 37.610 38.550 14.967 1.00 7.98 101 PHE A N 1
ATOM 770 C CA . PHE A 1 101 ? 37.874 37.268 15.612 1.00 7.20 101 PHE A CA 1
ATOM 771 C C . PHE A 1 101 ? 36.578 36.703 16.167 1.00 8.62 101 PHE A C 1
ATOM 772 O O . PHE A 1 101 ? 35.950 37.325 17.028 1.00 9.61 101 PHE A O 1
ATOM 780 N N . ILE A 1 102 ? 36.175 35.533 15.676 1.00 6.92 102 ILE A N 1
ATOM 781 C CA . ILE A 1 102 ? 34.952 34.898 16.152 1.00 6.75 102 ILE A CA 1
ATOM 782 C C . ILE A 1 102 ? 35.319 33.604 16.854 1.00 6.07 102 ILE A C 1
ATOM 783 O O . ILE A 1 102 ? 36.039 32.771 16.291 1.00 8.38 102 ILE A O 1
ATOM 788 N N . LEU A 1 103 ? 34.851 33.462 18.093 1.00 7.11 103 LEU A N 1
ATOM 789 C CA . LEU A 1 103 ? 35.170 32.305 18.912 1.00 6.18 103 LEU A CA 1
ATOM 790 C C . LEU A 1 103 ? 33.924 31.509 19.280 1.00 7.58 103 LEU A C 1
ATOM 791 O O . LEU A 1 103 ? 32.949 32.059 19.819 1.00 7.26 103 LEU A O 1
ATOM 796 N N . LEU A 1 104 ? 33.974 30.209 18.997 1.00 6.20 104 LEU A N 1
ATOM 797 C CA . LEU A 1 104 ? 32.954 29.273 19.464 1.00 5.46 104 LEU A CA 1
ATOM 798 C C . LEU A 1 104 ? 33.259 28.897 20.905 1.00 6.26 104 LEU A C 1
ATOM 799 O O . LEU A 1 104 ? 34.312 28.330 21.208 1.00 6.62 104 LEU A O 1
ATOM 804 N N . SER A 1 105 ? 32.328 29.234 21.787 1.00 5.91 105 SER A N 1
ATOM 805 C CA . SER A 1 105 ? 32.425 28.875 23.188 1.00 6.88 105 SER A CA 1
ATOM 806 C C . SER A 1 105 ? 31.192 28.060 23.580 1.00 6.23 105 SER A C 1
ATOM 807 O O . SER A 1 105 ? 30.778 27.166 22.833 1.00 7.69 105 SER A O 1
ATOM 810 N N . THR A 1 106 ? 30.616 28.343 24.744 1.00 6.28 106 THR A N 1
ATOM 811 C CA . THR A 1 106 ? 29.546 27.507 25.277 1.00 7.83 106 THR A CA 1
ATOM 812 C C . THR A 1 106 ? 28.627 28.302 26.204 1.00 7.26 106 THR A C 1
ATOM 813 O O . THR A 1 106 ? 29.061 29.254 26.857 1.00 7.44 106 THR A O 1
ATOM 817 N N . ILE A 1 107 ? 27.354 27.908 26.241 1.00 7.59 107 ILE A N 1
ATOM 818 C CA . ILE A 1 107 ? 26.340 28.569 27.073 1.00 8.67 107 ILE A CA 1
ATOM 819 C C . ILE A 1 107 ? 26.838 28.786 28.512 1.00 9.47 107 ILE A C 1
ATOM 820 O O . ILE A 1 107 ? 27.365 27.872 29.140 1.00 8.28 107 ILE A O 1
ATOM 825 N N . PHE A 1 108 ? 26.677 30.012 29.005 1.00 7.61 108 PHE A N 1
ATOM 826 C CA . PHE A 1 108 ? 27.070 30.412 30.372 1.00 8.53 108 PHE A CA 1
ATOM 827 C C . PHE A 1 108 ? 28.578 30.382 30.645 1.00 10.43 108 PHE A C 1
AT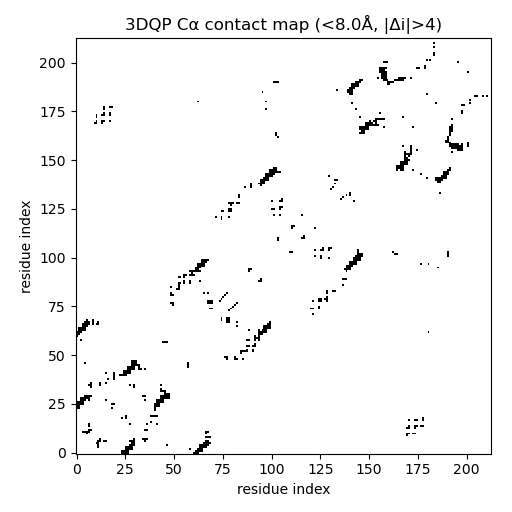OM 828 O O . PHE A 1 108 ? 28.987 30.379 31.807 1.00 7.82 108 PHE A O 1
ATOM 836 N N . SER A 1 109 ? 29.406 30.395 29.599 1.00 6.89 109 SER A N 1
ATOM 837 C CA . SER A 1 109 ? 30.863 30.319 29.797 1.00 8.40 109 SER A CA 1
ATOM 838 C C . SER A 1 109 ? 31.407 31.432 30.681 1.00 8.75 109 SER A C 1
ATOM 839 O O . SER A 1 109 ? 32.449 31.246 31.310 1.00 8.32 109 SER A O 1
ATOM 842 N N . LEU A 1 110 ? 30.725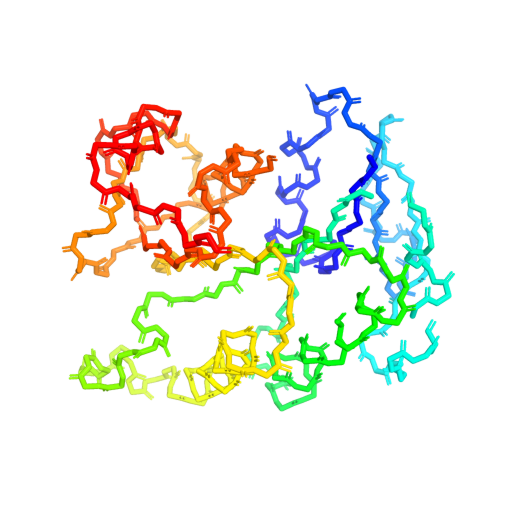 32.582 30.716 1.00 8.37 110 LEU A N 1
ATOM 843 C CA . LEU A 1 110 ? 31.180 33.710 31.546 1.00 7.91 110 LEU A CA 1
ATOM 844 C C . LEU A 1 110 ? 30.311 33.933 32.788 1.00 9.43 110 LEU A C 1
ATOM 845 O O . LEU A 1 110 ? 30.410 34.973 33.455 1.00 10.60 110 LEU A O 1
ATOM 850 N N . GLN A 1 111 ? 29.498 32.927 33.110 1.00 9.50 111 GLN A N 1
ATOM 851 C CA . GLN A 1 111 ? 28.575 32.984 34.241 1.00 8.92 111 GLN A CA 1
ATOM 852 C C . GLN A 1 111 ? 28.718 31.739 35.108 1.00 9.13 111 GLN A C 1
ATOM 853 O O . GLN A 1 111 ? 27.844 30.869 35.091 1.00 9.64 111 GLN A O 1
ATOM 859 N N . PRO A 1 112 ? 29.826 31.639 35.871 1.00 10.33 112 PRO A N 1
ATOM 860 C CA . PRO A 1 112 ? 30.022 30.454 36.718 1.00 11.13 112 PRO A CA 1
ATOM 861 C C . PRO A 1 112 ? 28.889 30.231 37.725 1.00 10.82 112 PRO A C 1
ATOM 862 O O . PRO A 1 112 ? 28.624 29.094 38.112 1.00 12.13 112 PRO A O 1
ATOM 866 N N . GLU A 1 113 ? 28.221 31.317 38.104 1.00 10.53 113 GLU A N 1
ATOM 867 C CA . GLU A 1 113 ? 27.048 31.282 38.983 1.00 10.85 113 GLU A CA 1
ATOM 868 C C . GLU A 1 113 ? 25.867 30.497 38.388 1.00 16.84 113 GLU A C 1
ATOM 869 O O . GLU A 1 113 ? 24.902 30.201 39.091 1.00 18.46 113 GLU A O 1
ATOM 875 N N . LYS A 1 114 ? 25.937 30.169 37.097 1.00 10.27 114 LYS A N 1
ATOM 876 C CA . LYS A 1 114 ? 24.880 29.386 36.444 1.00 10.32 114 LYS A CA 1
ATOM 877 C C . LYS A 1 114 ? 25.319 27.963 36.084 1.00 10.40 114 LYS A C 1
ATOM 878 O O . LYS A 1 114 ? 24.575 27.215 35.440 1.00 12.30 114 LYS A O 1
ATOM 884 N N . TRP A 1 115 ? 26.517 27.587 36.517 1.00 11.19 115 TRP A N 1
ATOM 885 C CA . TRP A 1 115 ? 26.994 26.220 36.322 1.00 11.04 115 TRP A CA 1
ATOM 886 C C . TRP A 1 115 ? 26.366 25.333 37.389 1.00 13.70 115 TRP A C 1
ATOM 887 O O . TRP A 1 115 ? 27.019 24.893 38.345 1.00 13.43 115 TRP A O 1
ATOM 898 N N . ILE A 1 116 ? 25.070 25.098 37.212 1.00 14.20 116 ILE A N 1
ATOM 899 C CA . ILE A 1 116 ? 24.249 24.435 38.211 1.00 16.58 116 ILE A CA 1
ATOM 900 C C . ILE A 1 116 ? 23.782 23.073 37.722 1.00 14.58 116 ILE A C 1
ATOM 901 O O . ILE A 1 116 ? 23.228 22.946 36.634 1.00 14.82 116 ILE A O 1
ATOM 906 N N . GLY A 1 117 ? 24.026 22.052 38.534 1.00 20.53 117 GLY A N 1
ATOM 907 C CA . GLY A 1 117 ? 23.459 20.732 38.286 1.00 19.55 117 GLY A CA 1
ATOM 908 C C . GLY A 1 117 ? 24.410 19.746 37.639 1.00 21.09 117 GLY A C 1
ATOM 909 O O . GLY A 1 117 ? 25.545 20.089 37.284 1.00 19.43 117 GLY A O 1
ATOM 910 N N . ALA A 1 118 ? 23.924 18.521 37.471 1.00 22.72 118 ALA A N 1
ATOM 911 C CA . ALA A 1 118 ? 24.734 17.391 37.014 1.00 20.72 118 ALA A CA 1
ATOM 912 C C . ALA A 1 118 ? 25.311 17.560 35.607 1.00 19.11 118 ALA A C 1
ATOM 913 O O . ALA A 1 118 ? 26.382 17.028 35.310 1.00 20.42 118 ALA A O 1
ATOM 915 N N . GLY A 1 119 ? 24.601 18.286 34.748 1.00 18.08 119 GLY A N 1
ATOM 916 C CA . GLY A 1 119 ? 25.046 18.510 33.375 1.00 20.41 119 GLY A CA 1
ATOM 917 C C . GLY A 1 119 ? 26.311 19.344 33.331 1.00 18.26 119 GLY A C 1
ATOM 918 O O . GLY A 1 119 ? 27.259 19.015 32.620 1.00 19.45 119 GLY A O 1
ATOM 919 N N . PHE A 1 120 ? 26.323 20.428 34.100 1.00 19.39 120 PHE A N 1
ATOM 920 C CA . PHE A 1 120 ? 27.504 21.278 34.198 1.00 17.27 120 PHE A CA 1
ATOM 921 C C . PHE A 1 120 ? 28.620 20.615 35.005 1.00 18.72 120 PHE A C 1
ATOM 922 O O . PHE A 1 120 ? 29.801 20.782 34.682 1.00 17.27 120 PHE A O 1
ATOM 930 N N . ASP A 1 121 ? 28.247 19.848 36.030 1.00 17.34 121 ASP A N 1
ATOM 931 C CA . ASP A 1 121 ? 29.207 19.067 36.819 1.00 15.62 121 ASP A CA 1
ATOM 932 C C . ASP A 1 121 ? 30.062 18.150 35.938 1.00 18.60 121 ASP A C 1
ATOM 933 O O . ASP A 1 121 ? 31.287 18.103 36.085 1.00 15.45 121 ASP A O 1
ATOM 938 N N . ALA A 1 122 ? 29.412 17.437 35.018 1.00 14.25 122 ALA A N 1
ATOM 939 C CA . ALA A 1 122 ? 30.095 16.505 34.119 1.00 12.95 122 ALA A CA 1
ATOM 940 C C . ALA A 1 122 ? 31.039 17.217 33.139 1.00 14.80 122 ALA A C 1
ATOM 941 O O . ALA A 1 122 ? 32.007 16.628 32.654 1.00 16.13 122 ALA A O 1
ATOM 943 N N . LEU A 1 123 ? 30.743 18.482 32.855 1.00 12.37 123 LEU A N 1
ATOM 944 C CA . LEU A 1 123 ? 31.529 19.274 31.916 1.00 13.12 123 LEU A CA 1
ATOM 945 C C . LEU A 1 123 ? 32.339 20.369 32.608 1.00 9.86 123 LEU A C 1
ATOM 946 O O . LEU A 1 123 ? 32.728 21.359 31.977 1.00 10.06 123 LEU A O 1
ATOM 951 N N . LYS A 1 124 ? 32.606 20.184 33.900 1.00 9.14 124 LYS A N 1
ATOM 952 C CA . LYS A 1 124 ? 33.260 21.229 34.681 1.00 7.75 124 LYS A CA 1
ATOM 953 C C . LYS A 1 124 ? 34.635 21.616 34.139 1.00 8.03 124 LYS A C 1
ATOM 954 O O . LYS A 1 124 ? 34.925 22.813 34.010 1.00 8.33 124 LYS A O 1
ATOM 960 N N . ASP A 1 125 ? 35.468 20.621 33.829 1.00 8.65 125 ASP A N 1
ATOM 961 C CA . ASP A 1 125 ? 36.798 20.896 33.288 1.00 9.91 125 ASP A CA 1
ATOM 962 C C . ASP A 1 125 ? 36.709 21.664 31.968 1.00 8.18 125 ASP A C 1
ATOM 963 O O . ASP A 1 125 ? 37.410 22.661 31.778 1.00 8.16 125 ASP A O 1
ATOM 968 N N . TYR A 1 126 ? 35.828 21.216 31.071 1.00 7.17 126 TYR A N 1
ATOM 969 C CA . TYR A 1 126 ? 35.569 21.938 29.829 1.00 8.96 126 TYR A CA 1
ATOM 970 C C . TYR A 1 126 ? 35.169 23.378 30.110 1.00 7.89 126 TYR A C 1
ATOM 971 O O . TYR A 1 126 ? 35.735 24.299 29.525 1.00 7.92 126 TYR A O 1
ATOM 980 N N . TYR A 1 127 ? 34.209 23.566 31.019 1.00 7.35 127 TYR A N 1
ATOM 981 C CA . TYR A 1 127 ? 33.775 24.912 31.400 1.00 6.79 127 TYR A CA 1
ATOM 982 C C . TYR A 1 127 ? 34.891 25.811 31.911 1.00 6.59 127 TYR A C 1
ATOM 983 O O . TYR A 1 127 ? 34.959 26.981 31.540 1.00 9.13 127 TYR A O 1
ATOM 992 N N . ILE A 1 128 ? 35.779 25.253 32.731 1.00 7.12 128 ILE A N 1
ATOM 993 C CA . ILE A 1 128 ? 36.892 26.046 33.258 1.00 6.90 128 ILE A CA 1
ATOM 994 C C . ILE A 1 128 ? 37.810 26.492 32.118 1.00 6.35 128 ILE A C 1
ATOM 995 O O . ILE A 1 128 ? 38.163 27.670 32.032 1.00 8.12 128 ILE A O 1
ATOM 1000 N N . ALA A 1 129 ? 38.173 25.560 31.235 1.00 7.40 129 ALA A N 1
ATOM 1001 C CA . ALA A 1 129 ? 39.029 25.889 30.100 1.00 8.33 129 ALA A CA 1
ATOM 1002 C C . ALA A 1 129 ? 38.413 26.981 29.227 1.00 8.17 129 ALA A C 1
ATOM 1003 O O . ALA A 1 129 ? 39.076 27.971 28.900 1.00 7.92 129 ALA A O 1
ATOM 1005 N N . LYS A 1 130 ? 37.132 26.822 28.887 1.00 7.81 130 LYS A N 1
ATOM 1006 C CA . LYS A 1 130 ? 36.447 27.795 28.031 1.00 7.58 130 LYS A CA 1
ATOM 1007 C C . LYS A 1 130 ? 36.291 29.144 28.730 1.00 7.09 130 LYS A C 1
ATOM 1008 O O . LYS A 1 130 ? 36.446 30.199 28.109 1.00 8.39 130 LYS A O 1
ATOM 1014 N N . HIS A 1 131 ? 35.988 29.106 30.027 1.00 7.03 131 HIS A N 1
ATOM 1015 C CA . HIS A 1 131 ? 35.855 30.318 30.830 1.00 6.51 131 HIS A CA 1
ATOM 1016 C C . HIS A 1 131 ? 37.102 31.199 30.764 1.00 6.74 131 HIS A C 1
ATOM 1017 O O . HIS A 1 131 ? 37.016 32.395 30.497 1.00 7.50 131 HIS A O 1
ATOM 1024 N N . PHE A 1 132 ? 38.264 30.602 31.001 1.00 6.92 132 PHE A N 1
ATOM 1025 C CA . PHE A 1 132 ? 39.495 31.379 31.022 1.00 8.28 132 PHE A CA 1
ATOM 1026 C C . PHE A 1 132 ? 39.917 31.899 29.653 1.00 7.07 132 PHE A C 1
ATOM 1027 O O . PHE A 1 132 ? 40.452 33.001 29.550 1.00 8.59 132 PHE A O 1
ATOM 1035 N N . ALA A 1 133 ? 39.638 31.140 28.597 1.00 6.67 133 ALA A N 1
ATOM 1036 C CA . ALA A 1 133 ? 39.873 31.651 27.241 1.00 6.84 133 ALA A CA 1
ATOM 1037 C C . ALA A 1 133 ? 38.956 32.833 26.914 1.00 7.00 133 ALA A C 1
ATOM 1038 O O . ALA A 1 133 ? 39.391 33.798 26.288 1.00 7.79 133 ALA A O 1
ATOM 1040 N N . ASP A 1 134 ? 37.696 32.760 27.353 1.00 6.18 134 ASP A N 1
ATOM 1041 C CA . ASP A 1 134 ? 36.753 33.868 27.142 1.00 6.89 134 ASP A CA 1
ATOM 1042 C C . ASP A 1 134 ? 37.099 35.112 27.948 1.00 6.47 134 ASP A C 1
ATOM 1043 O O . ASP A 1 134 ? 36.909 36.231 27.468 1.00 8.48 134 ASP A O 1
ATOM 1048 N N . LEU A 1 135 ? 37.591 34.917 29.171 1.00 8.02 135 LEU A N 1
ATOM 1049 C CA . LEU A 1 135 ? 38.103 36.039 29.965 1.00 8.22 135 LEU A CA 1
ATOM 1050 C C . LEU A 1 135 ? 39.264 36.712 29.248 1.00 9.38 135 LEU A C 1
ATOM 1051 O O . LEU A 1 135 ? 39.327 37.936 29.182 1.00 9.96 135 LEU A O 1
ATOM 1056 N N . TYR A 1 136 ? 40.172 35.909 28.704 1.00 9.34 136 TYR A N 1
ATOM 1057 C CA . TYR A 1 136 ? 41.313 36.449 27.973 1.00 9.43 136 TYR A CA 1
ATOM 1058 C C . TYR A 1 136 ? 40.862 37.285 26.777 1.00 8.93 136 TYR A C 1
ATOM 1059 O O . TYR A 1 136 ? 41.319 38.412 26.595 1.00 9.21 136 TYR A O 1
ATOM 1068 N N . LEU A 1 137 ? 39.951 36.742 25.975 1.00 7.79 137 LEU A N 1
ATOM 1069 C CA . LEU A 1 137 ? 39.475 37.444 24.792 1.00 7.83 137 LEU A CA 1
ATOM 1070 C C . LEU A 1 137 ? 38.815 38.776 25.152 1.00 8.99 137 LEU A C 1
ATOM 1071 O O . LEU A 1 137 ? 39.081 39.797 24.513 1.00 9.83 137 LEU A O 1
ATOM 1076 N N . THR A 1 138 ? 37.964 38.757 26.178 1.00 8.04 138 THR A N 1
ATOM 1077 C CA . THR A 1 138 ? 37.168 39.929 26.542 1.00 9.33 138 THR A CA 1
ATOM 1078 C C . THR A 1 138 ? 37.931 40.956 27.384 1.00 10.16 138 THR A C 1
ATOM 1079 O O . THR A 1 138 ? 37.550 42.130 27.408 1.00 12.68 138 THR A O 1
ATOM 1083 N N . LYS A 1 139 ? 39.004 40.524 28.048 1.00 10.65 139 LYS A N 1
ATOM 1084 C CA . LYS A 1 139 ? 39.735 41.394 28.981 1.00 12.59 139 LYS A CA 1
ATOM 1085 C C . LYS A 1 139 ? 41.190 41.675 28.602 1.00 17.39 139 LYS A C 1
ATOM 1086 O O . LYS A 1 139 ? 41.734 42.720 28.977 1.00 20.40 139 LYS A O 1
ATOM 1092 N N . GLU A 1 140 ? 41.822 40.762 27.870 1.00 12.48 140 GLU A N 1
ATOM 1093 C CA . GLU A 1 140 ? 43.262 40.862 27.621 1.00 16.38 140 GLU A CA 1
ATOM 1094 C C . GLU A 1 140 ? 43.666 40.942 26.147 1.00 18.70 140 GLU A C 1
ATOM 1095 O O . GLU A 1 140 ? 44.832 40.715 25.801 1.00 18.66 140 GLU A O 1
ATOM 1101 N N . THR A 1 141 ? 42.702 41.262 25.286 1.00 12.49 141 THR A N 1
ATOM 1102 C CA . THR A 1 141 ? 42.982 41.536 23.874 1.00 10.84 141 THR A CA 1
ATOM 1103 C C . THR A 1 141 ? 42.296 42.817 23.447 1.00 11.61 141 THR A C 1
ATOM 1104 O O . THR A 1 141 ? 41.428 43.333 24.159 1.00 17.42 141 THR A O 1
ATOM 1108 N N . ASN A 1 142 ? 42.685 43.317 22.280 1.00 11.39 142 ASN A N 1
ATOM 1109 C CA . ASN A 1 142 ? 42.015 44.451 21.656 1.00 12.56 142 ASN A CA 1
ATOM 1110 C C . ASN A 1 142 ? 41.291 44.050 20.364 1.00 15.76 142 ASN A C 1
ATOM 1111 O O . ASN A 1 142 ? 41.021 44.888 19.506 1.00 16.89 142 ASN A O 1
ATOM 1116 N N . LEU A 1 143 ? 40.958 42.764 20.247 1.00 11.24 143 LEU A N 1
ATOM 1117 C CA . LEU A 1 143 ? 40.334 42.227 19.035 1.00 9.63 143 LEU A CA 1
ATOM 1118 C C . LEU A 1 143 ? 38.883 42.680 18.843 1.00 10.05 143 LEU A C 1
ATOM 1119 O O . LEU A 1 143 ? 38.173 42.983 19.810 1.00 9.75 143 LEU A O 1
ATOM 1124 N N . ASP A 1 144 ? 38.463 42.737 17.583 1.00 9.84 144 ASP A N 1
ATOM 1125 C CA . ASP A 1 144 ? 37.064 42.964 17.232 1.00 10.37 144 ASP A CA 1
ATOM 1126 C C . ASP A 1 144 ? 36.366 41.616 17.311 1.00 9.76 144 ASP A C 1
ATOM 1127 O O . ASP A 1 144 ? 36.132 40.952 16.290 1.00 9.21 144 ASP A O 1
ATOM 1132 N N . TYR A 1 145 ? 36.042 41.215 18.536 1.00 9.15 145 TYR A N 1
ATOM 1133 C CA . TYR A 1 145 ? 35.615 39.845 18.803 1.00 8.84 145 TYR A CA 1
ATOM 1134 C C . TYR A 1 145 ? 34.109 39.638 18.816 1.00 9.91 145 TYR A C 1
ATOM 1135 O O . TYR A 1 145 ? 33.339 40.567 19.034 1.00 7.99 145 TYR A O 1
ATOM 1144 N N . THR A 1 146 ? 33.709 38.397 18.567 1.00 8.27 146 THR A N 1
ATOM 1145 C CA . THR A 1 146 ? 32.376 37.938 18.921 1.00 7.46 146 THR A CA 1
ATOM 1146 C C . THR A 1 146 ? 32.544 36.549 19.510 1.00 7.93 146 THR A C 1
ATOM 1147 O O . THR A 1 146 ? 33.272 35.723 18.946 1.00 8.85 146 THR A O 1
ATOM 1151 N N . ILE A 1 147 ? 31.901 36.317 20.651 1.00 6.83 147 ILE A N 1
ATOM 1152 C CA . ILE A 1 147 ? 31.829 34.984 21.243 1.00 7.34 147 ILE A CA 1
ATOM 1153 C C . ILE A 1 147 ? 30.413 34.447 21.061 1.00 7.40 147 ILE A C 1
ATOM 1154 O O . ILE A 1 147 ? 29.445 35.088 21.483 1.00 8.06 147 ILE A O 1
ATOM 1159 N N . ILE A 1 148 ? 30.294 33.295 20.401 1.00 6.33 148 ILE A N 1
ATOM 1160 C CA . ILE A 1 148 ? 29.009 32.615 20.283 1.00 5.42 148 ILE A CA 1
ATOM 1161 C C . ILE A 1 148 ? 28.972 31.451 21.281 1.00 5.82 148 ILE A C 1
ATOM 1162 O O . ILE A 1 148 ? 29.906 30.650 21.362 1.00 6.86 148 ILE A O 1
ATOM 1167 N N . GLN A 1 149 ? 27.895 31.392 22.060 1.00 6.09 149 GLN A N 1
ATOM 1168 C CA . GLN A 1 149 ? 27.777 30.430 23.151 1.00 6.83 149 GLN A CA 1
ATOM 1169 C C . GLN A 1 149 ? 26.561 29.525 22.948 1.00 6.37 149 GLN A C 1
ATOM 1170 O O . GLN A 1 149 ? 25.497 29.784 23.495 1.00 6.93 149 GLN A O 1
ATOM 1176 N N . PRO A 1 150 ? 26.707 28.467 22.144 1.00 6.52 150 PRO A N 1
ATOM 1177 C CA . PRO A 1 150 ? 25.618 27.517 21.940 1.00 7.26 150 PRO A CA 1
ATOM 1178 C C . PRO A 1 150 ? 25.438 26.562 23.108 1.00 6.84 150 PRO A C 1
ATOM 1179 O O . PRO A 1 150 ? 26.336 26.400 23.932 1.00 6.91 150 PRO A O 1
ATOM 1183 N N . GLY A 1 151 ? 24.271 25.936 23.169 1.00 6.95 151 GLY A N 1
ATOM 1184 C CA . GLY A 1 151 ? 24.051 24.812 24.064 1.00 8.37 151 GLY A CA 1
ATOM 1185 C C . GLY A 1 151 ? 24.567 23.528 23.440 1.00 6.92 151 GLY A C 1
ATOM 1186 O O . GLY A 1 151 ? 25.370 23.552 22.497 1.00 7.55 151 GLY A O 1
ATOM 1187 N N . ALA A 1 152 ? 24.094 22.403 23.967 1.00 9.44 152 ALA A N 1
ATOM 1188 C CA . ALA A 1 152 ? 24.565 21.087 23.540 1.00 10.78 152 ALA A CA 1
ATOM 1189 C C . ALA A 1 152 ? 24.471 20.909 22.026 1.00 7.92 152 ALA A C 1
ATOM 1190 O O . ALA A 1 152 ? 23.458 21.257 21.415 1.00 9.09 152 ALA A O 1
ATOM 1192 N N . LEU A 1 153 ? 25.530 20.365 21.434 1.00 8.91 153 LEU A N 1
ATOM 1193 C CA . LEU A 1 153 ? 25.602 20.187 19.980 1.00 7.64 153 LEU A CA 1
ATOM 1194 C C . LEU A 1 153 ? 24.982 18.871 19.526 1.00 11.66 153 LEU A C 1
ATOM 1195 O O . LEU A 1 153 ? 25.336 17.811 20.036 1.00 10.80 153 LEU A O 1
ATOM 1200 N N . THR A 1 154 ? 24.062 18.940 18.568 1.00 10.03 154 THR A N 1
ATOM 1201 C CA . THR A 1 154 ? 23.472 17.722 18.013 1.00 11.14 154 THR A CA 1
ATOM 1202 C C . THR A 1 154 ? 23.850 17.574 16.543 1.00 11.30 154 THR A C 1
ATOM 1203 O O . THR A 1 154 ? 24.265 18.545 15.894 1.00 9.18 154 THR A O 1
ATOM 1207 N N . GLU A 1 155 ? 23.701 16.363 16.018 1.00 11.09 155 GLU A N 1
ATOM 1208 C CA . GLU A 1 155 ? 23.999 16.112 14.613 1.00 11.70 155 GLU A CA 1
ATOM 1209 C C . GLU A 1 155 ? 22.731 15.971 13.764 1.00 9.07 155 GLU A C 1
ATOM 1210 O O . GLU A 1 155 ? 22.775 15.487 12.629 1.00 12.59 155 GLU A O 1
ATOM 1216 N N . GLU A 1 156 ? 21.608 16.421 14.317 1.00 10.10 156 GLU A N 1
ATOM 1217 C CA . GLU A 1 156 ? 20.347 16.492 13.571 1.00 9.37 156 GLU A CA 1
ATOM 1218 C C . GLU A 1 156 ? 20.455 17.544 12.466 1.00 12.30 156 GLU A C 1
ATOM 1219 O O . GLU A 1 156 ? 21.344 18.397 12.493 1.00 11.03 156 GLU A O 1
ATOM 1225 N N . GLU A 1 157 ? 19.553 17.473 11.492 1.00 11.78 157 GLU A N 1
ATOM 1226 C CA . GLU A 1 157 ? 19.586 18.386 10.350 1.00 12.53 157 GLU A CA 1
ATOM 1227 C C . GLU A 1 157 ? 19.245 19.817 10.754 1.00 9.15 157 GLU A C 1
ATOM 1228 O O . GLU A 1 157 ? 18.334 20.038 11.547 1.00 11.08 157 GLU A O 1
ATOM 1234 N N . ALA A 1 158 ? 19.981 20.777 10.200 1.00 8.51 158 ALA A N 1
ATOM 1235 C CA . ALA A 1 158 ? 19.773 22.194 10.514 1.00 8.49 158 ALA A CA 1
ATOM 1236 C C . ALA A 1 158 ? 18.318 22.604 10.288 1.00 9.30 158 ALA A C 1
ATOM 1237 O O . ALA A 1 158 ? 17.701 22.206 9.296 1.00 8.04 158 ALA A O 1
ATOM 1239 N N . THR A 1 159 ? 17.780 23.403 11.207 1.00 8.90 159 THR A N 1
ATOM 1240 C CA . THR A 1 159 ? 16.409 23.902 11.080 1.00 8.94 159 THR A CA 1
ATOM 1241 C C . THR A 1 159 ? 16.358 25.331 10.545 1.00 8.63 159 THR A C 1
ATOM 1242 O O . THR A 1 159 ? 15.313 25.788 10.093 1.00 9.77 159 THR A O 1
ATOM 1246 N N . GLY A 1 160 ? 17.480 26.043 10.609 1.00 7.74 160 GLY A N 1
ATOM 1247 C CA . GLY A 1 160 ? 17.508 27.456 10.238 1.00 8.98 160 GLY A CA 1
ATOM 1248 C C . GLY A 1 160 ? 16.924 28.377 11.298 1.00 9.74 160 GLY A C 1
ATOM 1249 O O . GLY A 1 160 ? 16.896 29.599 11.110 1.00 9.48 160 GLY A O 1
ATOM 1250 N N . LEU A 1 161 ? 16.453 27.811 12.409 1.00 7.46 161 LEU A N 1
ATOM 1251 C CA . LEU A 1 161 ? 15.721 28.597 13.412 1.00 7.28 161 LEU A CA 1
ATOM 1252 C C . LEU A 1 161 ? 16.374 28.490 14.782 1.00 7.74 161 LEU A C 1
ATOM 1253 O O . LEU A 1 161 ? 16.586 27.391 15.305 1.00 8.60 161 LEU A O 1
ATOM 1258 N N . ILE A 1 162 ? 16.660 29.650 15.362 1.00 7.67 162 ILE A N 1
ATOM 1259 C CA . ILE A 1 162 ? 17.371 29.741 16.636 1.00 8.19 162 ILE A CA 1
ATOM 1260 C C . ILE A 1 162 ? 16.659 30.737 17.545 1.00 7.71 162 ILE A C 1
ATOM 1261 O O . ILE A 1 162 ? 15.715 31.406 17.129 1.00 9.54 162 ILE A O 1
ATOM 1266 N N . ASP A 1 163 ? 17.109 30.825 18.788 1.00 9.11 163 ASP A N 1
ATOM 1267 C CA . ASP A 1 163 ? 16.794 31.968 19.619 1.00 8.79 163 ASP A CA 1
ATOM 1268 C C . ASP A 1 163 ? 18.034 32.297 20.429 1.00 8.26 163 ASP A C 1
ATOM 1269 O O . ASP A 1 163 ? 18.875 31.426 20.688 1.00 8.95 163 ASP A O 1
ATOM 1274 N N . ILE A 1 164 ? 18.173 33.572 20.771 1.00 9.23 164 ILE A N 1
ATOM 1275 C CA . ILE A 1 164 ? 19.418 34.063 21.343 1.00 8.21 164 ILE A CA 1
ATOM 1276 C C . ILE A 1 164 ? 19.217 34.914 22.593 1.00 8.75 164 ILE A C 1
ATOM 1277 O O . ILE A 1 164 ? 18.137 35.471 22.820 1.00 8.45 164 ILE A O 1
ATOM 1282 N N . ASN A 1 165 ? 20.262 34.974 23.414 1.00 7.07 165 ASN A N 1
ATOM 1283 C CA . ASN A 1 165 ? 20.349 35.928 24.527 1.00 8.91 165 ASN A CA 1
ATOM 1284 C C . ASN A 1 165 ? 19.169 35.876 25.498 1.00 9.24 165 ASN A C 1
ATOM 1285 O O . ASN A 1 165 ? 18.686 36.906 25.982 1.00 11.70 165 ASN A O 1
ATOM 1290 N N . ASP A 1 166 ? 18.726 34.659 25.786 1.00 8.39 166 ASP A N 1
ATOM 1291 C CA . ASP A 1 166 ? 17.547 34.447 26.618 1.00 10.23 166 ASP A CA 1
ATOM 1292 C C . ASP A 1 166 ? 17.872 33.668 27.892 1.00 9.99 166 ASP A C 1
ATOM 1293 O O . ASP A 1 166 ? 16.969 33.184 28.578 1.00 9.56 166 ASP A O 1
ATOM 1298 N N . GLU A 1 167 ? 19.166 33.536 28.196 1.00 9.42 167 GLU A N 1
ATOM 1299 C CA . GLU A 1 167 ? 19.630 32.832 29.398 1.00 9.77 167 GLU A CA 1
ATOM 1300 C C . GLU A 1 167 ? 19.155 31.377 29.464 1.00 9.47 167 GLU A C 1
ATOM 1301 O O . GLU A 1 167 ? 18.987 30.807 30.546 1.00 9.01 167 GLU A O 1
ATOM 1307 N N . VAL A 1 168 ? 18.951 30.775 28.296 1.00 7.28 168 VAL A N 1
ATOM 1308 C CA . VAL A 1 168 ? 18.493 29.398 28.201 1.00 7.13 168 VAL A CA 1
ATOM 1309 C C . VAL A 1 168 ? 19.594 28.509 27.643 1.00 9.98 168 VAL A C 1
ATOM 1310 O O . VAL A 1 168 ? 20.197 28.817 26.605 1.00 8.00 168 VAL A O 1
ATOM 1314 N N . SER A 1 169 ? 19.830 27.400 28.340 1.00 9.77 169 SER A N 1
ATOM 1315 C CA . SER A 1 169 ? 20.668 26.319 27.857 1.00 7.96 169 SER A CA 1
ATOM 1316 C C . SER A 1 169 ? 19.772 25.268 27.215 1.00 9.67 169 SER A C 1
ATOM 1317 O O . SER A 1 169 ? 18.971 24.636 27.896 1.00 9.58 169 SER A O 1
ATOM 1320 N N . ALA A 1 170 ? 19.899 25.099 25.904 1.00 7.94 170 ALA A N 1
ATOM 1321 C CA . ALA A 1 170 ? 19.158 24.071 25.193 1.00 8.85 170 ALA A CA 1
ATOM 1322 C C . ALA A 1 170 ? 19.951 23.681 23.957 1.00 10.12 170 ALA A C 1
ATOM 1323 O O . ALA A 1 170 ? 20.862 24.400 23.542 1.00 9.76 170 ALA A O 1
ATOM 1325 N N . SER A 1 171 ? 19.613 22.544 23.364 1.00 8.65 171 SER A N 1
ATOM 1326 C CA . SER A 1 171 ? 20.397 22.020 22.256 1.00 10.02 171 SER A CA 1
ATOM 1327 C C . SER A 1 171 ? 20.294 22.844 20.966 1.00 8.17 171 SER A C 1
ATOM 1328 O O . SER A 1 171 ? 19.343 23.596 20.743 1.00 8.87 171 SER A O 1
ATOM 1331 N N . ASN A 1 172 ? 21.314 22.693 20.129 1.00 7.17 172 ASN A N 1
ATOM 1332 C CA . ASN A 1 172 ? 21.321 23.256 18.790 1.00 7.21 172 ASN A CA 1
ATOM 1333 C C . ASN A 1 172 ? 22.078 22.345 17.848 1.00 6.99 172 ASN A C 1
ATOM 1334 O O . ASN A 1 172 ? 23.090 21.759 18.232 1.00 8.20 172 ASN A O 1
ATOM 1339 N N . THR A 1 173 ? 21.588 22.217 16.620 1.00 8.00 173 THR A N 1
ATOM 1340 C CA . THR A 1 173 ? 22.295 21.395 15.640 1.00 7.49 173 THR A CA 1
ATOM 1341 C C . THR A 1 173 ? 23.622 22.058 15.300 1.00 8.53 173 THR A C 1
ATOM 1342 O O . THR A 1 173 ? 23.750 23.292 15.336 1.00 7.84 173 THR A O 1
ATOM 1346 N N . ILE A 1 174 ? 24.610 21.239 14.958 1.00 6.73 174 ILE A N 1
ATOM 1347 C CA . ILE A 1 174 ? 25.903 21.755 14.529 1.00 7.75 174 ILE A CA 1
ATOM 1348 C C . ILE A 1 174 ? 25.742 22.646 13.291 1.00 7.64 174 ILE A C 1
ATOM 1349 O O . ILE A 1 174 ? 26.374 23.696 13.194 1.00 8.47 174 ILE A O 1
ATOM 1354 N N . GLY A 1 175 ? 24.876 22.242 12.364 1.00 6.25 175 GLY A N 1
ATOM 1355 C CA . GLY A 1 175 ? 24.642 23.019 11.150 1.00 7.21 175 GLY A CA 1
ATOM 1356 C C . GLY A 1 175 ? 24.135 24.421 11.447 1.00 6.59 175 GLY A C 1
ATOM 1357 O O . GLY A 1 175 ? 24.558 25.390 10.817 1.00 7.70 175 GLY A O 1
ATOM 1358 N N . ASP A 1 176 ? 23.230 24.536 12.414 1.00 6.54 176 ASP A N 1
ATOM 1359 C CA . ASP A 1 176 ? 22.722 25.856 12.803 1.00 7.14 176 ASP A CA 1
ATOM 1360 C C . ASP A 1 176 ? 23.78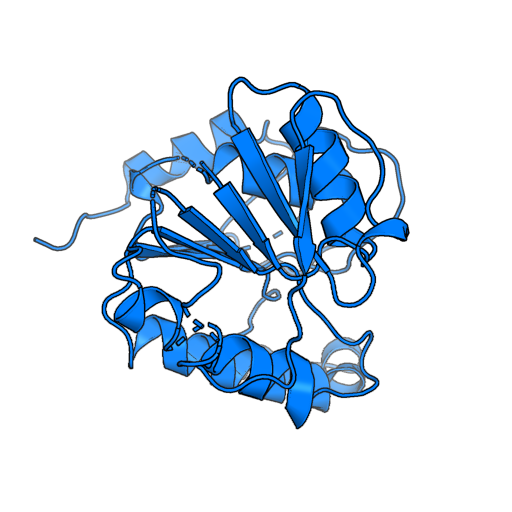3 26.684 13.517 1.00 7.33 176 ASP A C 1
ATOM 1361 O O . ASP A 1 176 ? 23.825 27.897 13.352 1.00 6.82 176 ASP A O 1
ATOM 1366 N N . VAL A 1 177 ? 24.651 26.045 14.297 1.00 5.68 177 VAL A N 1
ATOM 1367 C CA . VAL A 1 177 ? 25.774 26.761 14.898 1.00 6.51 177 VAL A CA 1
ATOM 1368 C C . VAL A 1 177 ? 26.698 27.298 13.800 1.00 6.78 177 VAL A C 1
ATOM 1369 O O . VAL A 1 177 ? 27.059 28.489 13.814 1.00 6.40 177 VAL A O 1
ATOM 1373 N N . ALA A 1 178 ? 27.027 26.445 12.824 1.00 5.68 178 ALA A N 1
ATOM 1374 C CA . ALA A 1 178 ? 27.876 26.842 11.693 1.00 6.25 178 ALA A CA 1
ATOM 1375 C C . ALA A 1 178 ? 27.259 28.000 10.898 1.00 7.25 178 ALA A C 1
ATOM 1376 O O . ALA A 1 178 ? 27.948 28.972 10.565 1.00 6.77 178 ALA A O 1
ATOM 1378 N N . ASP A 1 179 ? 25.963 27.893 10.603 1.00 7.01 179 ASP A N 1
ATOM 1379 C CA . ASP A 1 179 ? 25.273 28.941 9.842 1.00 5.88 179 ASP A CA 1
ATOM 1380 C C . ASP A 1 179 ? 25.151 30.256 10.619 1.00 5.19 179 ASP A C 1
ATOM 1381 O O . ASP A 1 179 ? 25.167 31.339 10.022 1.00 8.03 179 ASP A O 1
ATOM 1386 N N . THR A 1 180 ? 25.042 30.167 11.940 1.00 6.72 180 THR A N 1
ATOM 1387 C CA . THR A 1 180 ? 25.041 31.359 12.774 1.00 5.93 180 THR A CA 1
ATOM 1388 C C . THR A 1 180 ? 26.411 32.035 12.731 1.00 6.70 180 THR A C 1
ATOM 1389 O O . THR A 1 180 ? 26.502 33.259 12.574 1.00 6.65 180 THR A O 1
ATOM 1393 N N . ILE A 1 181 ? 27.472 31.234 12.815 1.00 5.48 181 ILE A N 1
ATOM 1394 C CA . ILE A 1 181 ? 28.828 31.765 12.697 1.00 6.29 181 ILE A CA 1
ATOM 1395 C C . ILE A 1 181 ? 29.009 32.427 11.328 1.00 7.02 181 ILE A C 1
ATOM 1396 O O . ILE A 1 181 ? 29.537 33.540 11.239 1.00 7.80 181 ILE A O 1
ATOM 1401 N N . LYS A 1 182 ? 28.545 31.762 10.266 1.00 7.21 182 LYS A N 1
ATOM 1402 C CA . LYS A 1 182 ? 28.625 32.334 8.921 1.00 5.94 182 LYS A CA 1
ATOM 1403 C C . LYS A 1 182 ? 27.966 33.712 8.870 1.00 7.41 182 LYS A C 1
ATOM 1404 O O . LYS A 1 182 ? 28.525 34.647 8.288 1.00 9.37 182 LYS A O 1
ATOM 1410 N N . GLU A 1 183 ? 26.792 33.839 9.482 1.00 8.66 183 GLU A N 1
ATOM 1411 C CA . GLU A 1 183 ? 26.084 35.125 9.480 1.00 8.94 183 GLU A CA 1
ATOM 1412 C C . GLU A 1 183 ? 26.803 36.177 10.335 1.00 8.78 183 GLU A C 1
ATOM 1413 O O . GLU A 1 183 ? 26.829 37.357 9.971 1.00 8.45 183 GLU A O 1
ATOM 1419 N N . LEU A 1 184 ? 27.412 35.745 11.441 1.00 8.55 184 LEU A N 1
ATOM 1420 C CA . LEU A 1 184 ? 28.152 36.664 12.320 1.00 8.37 184 LEU A CA 1
ATOM 1421 C C . LEU A 1 184 ? 29.308 37.371 11.610 1.00 8.93 184 LEU A C 1
ATOM 1422 O O . LEU A 1 184 ? 29.617 38.521 11.932 1.00 9.62 184 LEU A O 1
ATOM 1427 N N . VAL A 1 185 ? 29.932 36.688 10.646 1.00 8.07 185 VAL A N 1
ATOM 1428 C CA . VAL A 1 185 ? 30.966 37.287 9.791 1.00 10.34 185 VAL A CA 1
ATOM 1429 C C . VAL A 1 185 ? 30.463 38.588 9.160 1.00 13.15 185 VAL A C 1
ATOM 1430 O O . VAL A 1 185 ? 31.222 39.547 9.020 1.00 13.10 185 VAL A O 1
ATOM 1442 N N . THR A 1 187 ? 28.000 40.517 10.373 1.00 11.27 187 THR A N 1
ATOM 1443 C CA . THR A 1 187 ? 27.206 41.222 11.374 1.00 10.24 187 THR A CA 1
ATOM 1444 C C . THR A 1 187 ? 28.120 42.102 12.215 1.00 10.90 187 THR A C 1
ATOM 1445 O O . THR A 1 187 ? 28.547 41.711 13.294 1.00 10.98 187 THR A O 1
ATOM 1449 N N . ASP A 1 188 ? 28.430 43.291 11.707 1.00 11.43 188 ASP A N 1
ATOM 1450 C CA . ASP A 1 188 ? 29.384 44.182 12.364 1.00 13.12 188 ASP A CA 1
ATOM 1451 C C . ASP A 1 188 ? 28.955 44.624 13.758 1.00 10.70 188 ASP A C 1
ATOM 1452 O O . ASP A 1 188 ? 29.801 44.869 14.617 1.00 12.46 188 ASP A O 1
ATOM 1457 N N . HIS A 1 189 ? 27.648 44.716 13.989 1.00 10.54 189 HIS A N 1
ATOM 1458 C CA . HIS A 1 189 ? 27.163 45.101 15.309 1.00 9.13 189 HIS A CA 1
ATOM 1459 C C . HIS A 1 189 ? 27.412 44.057 16.400 1.00 11.01 189 HIS A C 1
ATOM 1460 O O . HIS A 1 189 ? 27.263 44.354 17.586 1.00 12.62 189 HIS A O 1
ATOM 1467 N N . SER A 1 190 ? 27.819 42.852 15.994 1.00 10.40 190 SER A N 1
ATOM 1468 C CA . SER A 1 190 ? 28.183 41.801 16.946 1.00 9.25 190 SER A CA 1
ATOM 1469 C C . SER A 1 190 ? 29.633 41.927 17.428 1.00 9.88 190 SER A C 1
ATOM 1470 O O . SER A 1 190 ? 30.071 41.138 18.263 1.00 10.42 190 SER A O 1
ATOM 1473 N N . ILE A 1 191 ? 30.368 42.909 16.904 1.00 10.36 191 ILE A N 1
ATOM 1474 C CA . ILE A 1 191 ? 31.737 43.154 17.367 1.00 11.27 191 ILE A CA 1
ATOM 1475 C C . ILE A 1 191 ? 31.711 43.632 18.820 1.00 10.49 191 ILE A C 1
ATOM 1476 O O . ILE A 1 191 ? 30.931 44.516 19.170 1.00 11.09 191 ILE A O 1
ATOM 1481 N N . GLY A 1 192 ? 32.527 43.000 19.662 1.00 9.89 192 GLY A N 1
ATOM 1482 C CA . GLY A 1 192 ? 32.577 43.309 21.085 1.00 9.50 192 GLY A CA 1
ATOM 1483 C C . GLY A 1 192 ? 31.490 42.637 21.898 1.00 10.11 192 GLY A C 1
ATOM 1484 O O . GLY A 1 192 ? 31.337 42.920 23.089 1.00 12.95 192 GLY A O 1
ATOM 1485 N N . LYS A 1 193 ? 30.756 41.719 21.272 1.00 10.52 193 LYS A N 1
ATOM 1486 C CA . LYS A 1 193 ? 29.583 41.120 21.902 1.00 11.06 193 LYS A CA 1
ATOM 1487 C C . LYS A 1 193 ? 29.733 39.630 22.173 1.00 9.73 193 LYS A C 1
ATOM 1488 O O . LYS A 1 193 ? 30.432 38.906 21.453 1.00 8.54 193 LYS A O 1
ATOM 1494 N N . VAL A 1 194 ? 29.062 39.199 23.234 1.00 9.07 194 VAL A N 1
ATOM 1495 C CA . VAL A 1 194 ? 28.910 37.801 23.603 1.00 8.63 194 VAL A CA 1
ATOM 1496 C C . VAL A 1 194 ? 27.431 37.468 23.401 1.00 9.17 194 VAL A C 1
ATOM 1497 O O . VAL A 1 194 ? 26.555 38.175 23.906 1.00 11.69 194 VAL A O 1
ATOM 1501 N N . ILE A 1 195 ? 27.161 36.398 22.651 1.00 7.43 195 ILE A N 1
ATOM 1502 C CA . ILE A 1 195 ? 25.804 36.033 22.248 1.00 7.85 195 ILE A CA 1
ATOM 1503 C C . ILE A 1 195 ? 25.576 34.565 22.570 1.00 8.39 195 ILE A C 1
ATOM 1504 O O . ILE A 1 195 ? 26.386 33.714 22.192 1.00 8.49 195 ILE A O 1
ATOM 1509 N N . SER A 1 196 ? 24.486 34.267 23.274 1.00 7.64 196 SER A N 1
ATOM 1510 C CA . SER A 1 196 ? 24.116 32.873 23.543 1.00 6.23 196 SER A CA 1
ATOM 1511 C C . SER A 1 196 ? 23.055 32.405 22.549 1.00 7.06 196 SER A C 1
ATOM 1512 O O . SER A 1 196 ? 22.296 33.212 22.024 1.00 8.08 196 SER A O 1
ATOM 1523 N N . HIS A 1 198 ? 20.448 28.761 21.121 1.00 7.73 198 HIS A N 1
ATOM 1524 C CA . HIS A 1 198 ? 19.980 27.376 21.036 1.00 7.62 198 HIS A CA 1
ATOM 1525 C C . HIS A 1 198 ? 19.044 27.296 19.834 1.00 7.34 198 HIS A C 1
ATOM 1526 O O . HIS A 1 198 ? 18.657 28.325 19.269 1.00 7.93 198 HIS A O 1
ATOM 1533 N N . ASN A 1 199 ? 18.689 26.087 19.416 1.00 8.48 199 ASN A N 1
ATOM 1534 C CA . ASN A 1 199 ? 17.624 25.953 18.414 1.00 7.90 199 ASN A CA 1
ATOM 1535 C C . ASN A 1 199 ? 16.319 26.534 18.951 1.00 9.15 199 ASN A C 1
ATOM 1536 O O . ASN A 1 199 ? 16.025 26.415 20.148 1.00 9.29 199 ASN A O 1
ATOM 1541 N N . GLY A 1 200 ? 15.544 27.161 18.071 1.00 8.46 200 GLY A N 1
ATOM 1542 C CA . GLY A 1 200 ? 14.352 27.882 18.503 1.00 9.34 200 GLY A CA 1
ATOM 1543 C C . GLY A 1 200 ? 13.450 28.201 17.336 1.00 7.56 200 GLY A C 1
ATOM 1544 O O . GLY A 1 200 ? 13.269 27.368 16.446 1.00 9.42 200 GLY A O 1
ATOM 1545 N N . LYS A 1 201 ? 12.917 29.422 17.333 1.00 9.64 201 LYS A N 1
ATOM 1546 C CA . LYS A 1 201 ? 11.811 29.789 16.445 1.00 10.75 201 LYS A CA 1
ATOM 1547 C C . LYS A 1 201 ? 12.113 30.886 15.433 1.00 11.65 201 LYS A C 1
ATOM 1548 O O . LYS A 1 201 ? 11.259 31.206 14.607 1.00 11.58 201 LYS A O 1
ATOM 1554 N N . THR A 1 202 ? 13.304 31.474 15.502 1.00 10.39 202 THR A N 1
ATOM 1555 C CA . THR A 1 202 ? 13.597 32.691 14.758 1.00 10.03 202 THR A CA 1
ATOM 1556 C C . THR A 1 202 ? 14.671 32.434 13.708 1.00 9.06 202 THR A C 1
ATOM 1557 O O . THR A 1 202 ? 15.720 31.860 14.015 1.00 8.79 202 THR A O 1
ATOM 1561 N N . ALA A 1 203 ? 14.424 32.856 12.470 1.00 8.94 203 ALA A N 1
ATOM 1562 C CA . ALA A 1 203 ? 15.440 32.701 11.436 1.00 9.00 203 ALA A CA 1
ATOM 1563 C C . ALA A 1 203 ? 16.724 33.386 11.889 1.00 8.05 203 ALA A C 1
ATOM 1564 O O . ALA A 1 203 ? 16.687 34.469 12.483 1.00 10.09 203 ALA A O 1
ATOM 1566 N N . ILE A 1 204 ? 17.851 32.744 11.609 1.00 9.67 204 ILE A N 1
ATOM 1567 C CA . ILE A 1 204 ? 19.157 33.201 12.085 1.00 7.68 204 ILE A CA 1
ATOM 1568 C C . ILE A 1 204 ? 19.397 34.675 11.785 1.00 10.36 204 ILE A C 1
ATOM 1569 O O . ILE A 1 204 ? 19.754 35.438 12.683 1.00 10.28 204 ILE A O 1
ATOM 1574 N N . LYS A 1 205 ? 19.182 35.077 10.533 1.00 9.63 205 LYS A N 1
ATOM 1575 C CA . LYS A 1 205 ? 19.403 36.462 10.134 1.00 11.51 205 LYS A CA 1
ATOM 1576 C C . LYS A 1 205 ? 18.544 37.425 10.964 1.00 11.27 205 LYS A C 1
ATOM 1577 O O . LYS A 1 205 ? 19.053 38.422 11.491 1.00 11.17 205 LYS A O 1
ATOM 1583 N N . GLU A 1 206 ? 17.258 37.104 11.100 1.00 9.79 206 GLU A N 1
ATOM 1584 C CA . GLU A 1 206 ? 16.316 37.922 11.874 1.00 13.57 206 GLU A CA 1
ATOM 1585 C C . GLU A 1 206 ? 16.693 37.970 13.357 1.00 13.50 206 GLU A C 1
ATOM 1586 O O . GLU A 1 206 ? 16.604 39.028 13.994 1.00 11.82 206 GLU A O 1
ATOM 1592 N N . ALA A 1 207 ? 17.116 36.828 13.904 1.00 9.85 207 ALA A N 1
ATOM 1593 C CA . ALA A 1 207 ? 17.556 36.757 15.303 1.00 8.57 207 ALA A CA 1
ATOM 1594 C C . ALA A 1 207 ? 18.724 37.701 15.565 1.00 11.85 207 ALA A C 1
ATOM 1595 O O . ALA A 1 207 ? 18.710 38.458 16.536 1.00 11.91 207 ALA A O 1
ATOM 1597 N N . LEU A 1 208 ? 19.730 37.678 14.696 1.00 10.80 208 LEU A N 1
ATOM 1598 C CA . LEU A 1 208 ? 20.867 38.581 14.854 1.00 11.59 208 LEU A CA 1
ATOM 1599 C C . LEU A 1 208 ? 20.482 40.040 14.621 1.00 13.95 208 LEU A C 1
ATOM 1600 O O . LEU A 1 208 ? 21.006 40.934 15.283 1.00 13.83 208 LEU A O 1
ATOM 1605 N N . GLU A 1 209 ? 19.552 40.270 13.697 1.00 15.23 209 GLU A N 1
ATOM 1606 C CA . GLU A 1 209 ? 19.056 41.619 13.433 1.00 17.82 209 GLU A CA 1
ATOM 1607 C C . GLU A 1 209 ? 18.398 42.210 14.680 1.00 15.24 209 GLU A C 1
ATOM 1608 O O . GLU A 1 209 ? 18.501 43.413 14.932 1.00 18.97 209 GLU A O 1
ATOM 1614 N N . SER A 1 210 ? 17.743 41.358 15.466 1.00 15.32 210 SER A N 1
ATOM 1615 C CA . SER A 1 210 ? 17.033 41.788 16.676 1.00 15.11 210 SER A CA 1
ATOM 1616 C C . SER A 1 210 ? 17.964 42.355 17.764 1.00 16.43 210 SER A C 1
ATOM 1617 O O . SER A 1 210 ? 17.497 42.969 18.728 1.00 18.33 210 SER A O 1
ATOM 1620 N N . LEU A 1 211 ? 19.271 42.156 17.593 1.00 14.25 211 LEU A N 1
ATOM 1621 C CA . LEU A 1 211 ? 20.284 42.678 18.521 1.00 17.04 211 LEU A CA 1
ATOM 1622 C C . LEU A 1 211 ? 20.596 44.161 18.294 1.00 12.92 211 LEU A C 1
ATOM 1623 O O . LEU A 1 211 ? 21.145 44.819 19.176 1.00 14.04 211 LEU A O 1
ATOM 1628 N N . LEU A 1 212 ? 20.241 44.688 17.122 1.00 13.03 212 LEU A N 1
ATOM 1629 C CA . LEU A 1 212 ? 20.442 46.114 16.818 1.00 17.15 212 LEU A CA 1
ATOM 1630 C C . LEU A 1 212 ? 19.637 47.046 17.725 1.00 19.88 212 LEU A C 1
ATOM 1631 O O . LEU A 1 212 ? 20.046 48.185 17.979 1.00 26.60 212 LEU A O 1
ATOM 1636 N N . GLU A 1 213 ? 18.488 46.554 18.184 1.00 19.40 213 GLU A N 1
ATOM 1637 C CA . GLU A 1 213 ? 17.557 47.311 19.024 1.00 24.23 213 GLU A CA 1
ATOM 1638 C C . GLU A 1 213 ? 18.237 47.886 20.266 1.00 25.54 213 GLU A C 1
ATOM 1639 O O . GLU A 1 213 ? 18.074 49.072 20.575 1.00 32.32 213 GLU A O 1
ATOM 1645 N N . HIS A 1 214 ? 19.022 47.058 20.954 1.00 23.43 214 HIS A N 1
ATOM 1646 C CA . HIS A 1 214 ? 19.640 47.473 22.212 1.00 23.45 214 HIS A CA 1
ATOM 1647 C C . HIS A 1 214 ? 21.166 47.399 22.295 1.00 21.78 214 HIS A C 1
ATOM 1648 O O . HIS A 1 214 ? 21.739 47.765 23.324 1.00 26.32 214 HIS A O 1
ATOM 1655 N N . HIS A 1 215 ? 21.837 46.946 21.241 1.00 21.30 215 HIS A N 1
ATOM 1656 C CA . HIS A 1 215 ? 23.293 46.951 21.280 1.00 23.44 215 HIS A CA 1
ATOM 1657 C C . HIS A 1 215 ? 23.802 48.390 21.195 1.00 21.26 215 HIS A C 1
ATOM 1658 O O . HIS A 1 215 ? 23.264 49.221 20.449 1.00 21.03 215 HIS A O 1
ATOM 1665 N N . HIS A 1 216 ? 24.831 48.679 21.980 1.00 18.82 216 HIS A N 1
ATOM 1666 C CA . HIS A 1 216 ? 25.486 49.975 21.921 1.00 13.56 216 HIS A CA 1
ATOM 1667 C C . HIS A 1 216 ? 26.930 49.785 21.503 1.00 16.32 216 HIS A C 1
ATOM 1668 O O . HIS A 1 216 ? 27.623 48.903 22.016 1.00 16.27 216 HIS A O 1
ATOM 1675 N N . HIS A 1 217 ? 27.380 50.604 20.563 1.00 10.98 217 HIS A N 1
ATOM 1676 C CA . HIS A 1 217 ? 28.777 50.598 20.178 1.00 9.19 217 HIS A CA 1
ATOM 1677 C C . HIS A 1 217 ? 29.583 51.439 21.156 1.00 9.60 217 HIS A C 1
ATOM 1678 O O . HIS A 1 217 ? 29.232 52.584 21.427 1.00 13.32 217 HIS A O 1
ATOM 1685 N N . HIS A 1 218 ? 30.659 50.871 21.689 1.00 10.64 218 HIS A N 1
ATOM 1686 C CA . HIS A 1 218 ? 31.546 51.637 22.562 1.00 10.78 218 HIS A CA 1
ATOM 1687 C C . HIS A 1 218 ? 32.556 52.389 21.711 1.00 10.75 218 HIS A C 1
ATOM 1688 O O . HIS A 1 218 ? 33.490 51.791 21.170 1.00 11.17 218 HIS A O 1
ATOM 1695 N N . HIS A 1 219 ? 32.364 53.703 21.608 1.00 10.89 219 HIS A N 1
ATOM 1696 C CA . HIS A 1 219 ? 33.316 54.572 20.932 1.00 10.61 219 HIS A CA 1
ATOM 1697 C C . HIS A 1 219 ? 34.688 54.446 21.575 1.00 9.31 219 HIS A C 1
ATOM 1698 O O . HIS A 1 219 ? 35.713 54.424 20.877 1.00 10.73 219 HIS A O 1
#

Radius of gyration: 16.11 Å; Cα contacts (8 Å, |Δi|>4): 427; chains: 1; bounding box: 43×39×44 Å

Organism: Lactococcus lactis subsp. lactis (strain IL1403) (NCBI:txid272623)

InterPro domains:
  IPR016040 NAD(P)-binding domain [PF13460] (7-185)
  IPR036291 NAD(P)-binding domain superfamily [SSF51735] (1-201)